Protein AF-A0A0W0VQN8-F1 (afdb_monomer_lite)

Secondary structure (DSSP, 8-state):
--HHHHHHHHHHHHHHHHS--SS---SSPPTTTTSPPP---HHHHHHHHHHHHHHHHHHHHHHHHHH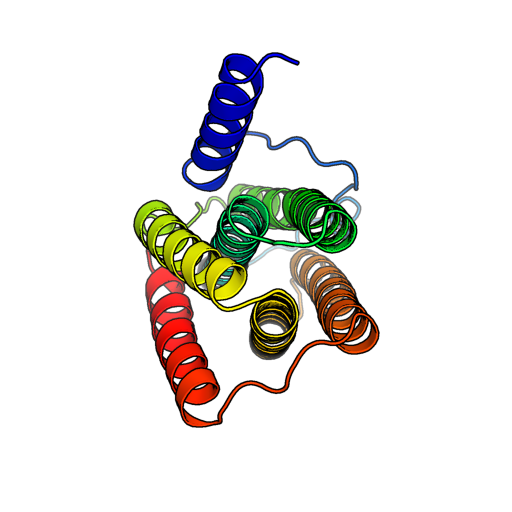HHHHH-SSHHHHHHHHHHHHHHHHHHHHHHHHHHHTT----TTHHHHHHHHHHHHHHHHHH-HHHHHHHHHHHHHHHHHHHHHHHTTS-TT-HHHHHHHHHHHHHHHHHHHHHHHTTPPPPPHHHHHHHHHHHHHHHHHHTT-

InterPro domains:
  IPR009078 Ferritin-like superfamily [SSF47240] (45-180)
  IPR011566 Ubiquinone biosynthesis protein Coq7 [MF_01658] (8-210)
  IPR011566 Ubiquinone biosynthesis protein Coq7 [PF03232] (47-206)
  IPR011566 Ubiquinone biosynthesis protein Coq7 [PTHR11237] (29-206)
  IPR011566 Ubiquinone biosynthesis protein Coq7 [cd01042] (48-209)
  IPR012347 Ferritin-like [G3DSA:1.20.1260.10] (40-189)
  IPR047809 Ubiquinone biosynthesis protein Coq7, proteobacteria [NF033656] (5-209)

Organism: NCBI:txid454

pLDDT: mean 93.43, std 4.13, range [65.81, 98.12]

Sequence (210 aa):
MTFVDHIISEVDTALRTIFPPKHRLCKRNSPGNHIEDTPLSDKQKKQIAGLMRVNHAGEVCAQALYQGQALTAKKQEIKIKMAQAAAEEVDHLAWCEKRLYELNARPSLLNFLWYTGSFMIGAAAGWAGDKYSLGFVAETERQVSAHIEGHLQKLPEEDIKTRVILNQMQEDESQHAEMAIQAGAAELPAPIKELMRITSKLMTQSSYYF

Radius of gyration: 16.64 Å; chains: 1; bounding box: 47×34×44 Å

Foldseek 3Di:
DDPVVVVVVLVVLLCCLLPPDLAQDAPDDFLLPPPDFDDDDLVLLLLLLLLLLLLSLLLLLLLLLLSLLLVQADDPVLVVLSVVLSNNSSNLNRNSQVSCVVSVHHHFPCSVVSSVVSNPVSNVQNNVYSQSNLLVLLLSLVVSLVSLVVSLVVHDPSRVSSNSNSVVSSVSSNVRNVVSVVVNHDNDPPVVSVVVVVVSVVSSVRSSPD

Structure (mmCIF, N/CA/C/O backbone):
data_AF-A0A0W0VQN8-F1
#
_entry.id   AF-A0A0W0VQN8-F1
#
loop_
_atom_site.group_PDB
_atom_site.id
_atom_site.type_symbol
_atom_site.label_atom_id
_atom_site.label_alt_id
_atom_site.label_comp_id
_atom_site.label_asym_id
_atom_site.label_entity_id
_atom_site.label_seq_id
_atom_site.pdbx_PDB_ins_code
_atom_site.Cartn_x
_atom_site.Cartn_y
_atom_site.Cartn_z
_atom_site.occupancy
_atom_site.B_iso_or_equiv
_atom_site.auth_seq_id
_atom_site.auth_comp_id
_atom_site.auth_asym_id
_atom_site.auth_atom_id
_atom_site.pdbx_PDB_model_num
ATOM 1 N N . MET A 1 1 ? -22.783 17.777 7.090 1.00 65.81 1 MET A N 1
ATOM 2 C CA . MET A 1 1 ? -22.974 16.633 6.177 1.00 65.81 1 MET A CA 1
ATOM 3 C C . MET A 1 1 ? -24.091 15.770 6.718 1.00 65.81 1 MET A C 1
ATOM 5 O O . MET A 1 1 ? -24.156 15.571 7.927 1.00 65.81 1 MET A O 1
ATOM 9 N N . THR A 1 2 ? -24.988 15.324 5.851 1.00 89.50 2 THR A N 1
ATOM 10 C CA . THR A 1 2 ? -26.033 14.352 6.182 1.00 89.50 2 THR A CA 1
ATOM 11 C C . THR A 1 2 ? -25.452 12.932 6.223 1.00 89.50 2 THR A C 1
ATOM 13 O O . THR A 1 2 ? -24.345 12.689 5.744 1.00 89.50 2 THR A O 1
ATOM 16 N N . PHE A 1 3 ? -26.191 11.973 6.788 1.00 84.62 3 PHE A N 1
ATOM 17 C CA . PHE A 1 3 ? -25.805 10.553 6.770 1.00 84.62 3 PHE A CA 1
ATOM 18 C C . PHE A 1 3 ? -25.629 10.013 5.340 1.00 84.62 3 PHE A C 1
ATOM 20 O O . PHE A 1 3 ? -24.711 9.244 5.069 1.00 84.62 3 PHE A O 1
ATOM 27 N N . VAL A 1 4 ? -26.482 10.467 4.418 1.00 89.56 4 VAL A N 1
ATOM 28 C CA . VAL A 1 4 ? -26.414 10.102 3.000 1.00 89.56 4 VAL A CA 1
ATOM 29 C C . VAL A 1 4 ? -25.137 10.648 2.360 1.00 89.56 4 VAL A C 1
ATOM 31 O O . VAL A 1 4 ? -24.457 9.899 1.663 1.00 89.56 4 VAL A O 1
ATOM 34 N N . ASP A 1 5 ? -24.757 11.897 2.658 1.00 85.06 5 ASP A N 1
ATOM 35 C CA . ASP A 1 5 ? -23.504 12.483 2.153 1.00 85.06 5 ASP A CA 1
ATOM 36 C C . ASP A 1 5 ? -22.284 11.667 2.594 1.00 85.06 5 ASP A C 1
ATOM 38 O O . ASP A 1 5 ? -21.351 11.470 1.818 1.00 85.06 5 ASP A O 1
ATOM 42 N N . HIS A 1 6 ? -22.298 11.158 3.830 1.00 83.44 6 HIS A N 1
ATOM 43 C CA . HIS A 1 6 ? -21.206 10.337 4.343 1.00 83.44 6 HIS A CA 1
ATOM 44 C C . HIS A 1 6 ? -21.102 8.995 3.608 1.00 83.44 6 HIS A C 1
ATOM 46 O O . HIS A 1 6 ? -20.013 8.634 3.173 1.00 83.44 6 HIS A O 1
ATOM 52 N N . ILE A 1 7 ? -22.223 8.296 3.387 1.00 86.44 7 ILE A N 1
ATOM 53 C CA . ILE A 1 7 ? -22.228 7.044 2.609 1.00 86.44 7 ILE A CA 1
ATOM 54 C C . ILE A 1 7 ? -21.710 7.284 1.192 1.00 86.44 7 ILE A C 1
ATOM 56 O O . ILE A 1 7 ? -20.879 6.521 0.705 1.00 86.44 7 ILE A O 1
ATOM 60 N N . ILE A 1 8 ? -22.186 8.341 0.530 1.00 91.56 8 ILE A N 1
ATOM 61 C CA . ILE A 1 8 ? -21.748 8.677 -0.829 1.00 91.56 8 ILE A CA 1
ATOM 62 C C . ILE A 1 8 ? -20.239 8.933 -0.849 1.00 91.56 8 ILE A C 1
ATOM 64 O O . ILE A 1 8 ? -19.557 8.439 -1.743 1.00 91.56 8 ILE A O 1
ATOM 68 N N . SER A 1 9 ? -19.712 9.648 0.148 1.00 87.62 9 SER A N 1
ATOM 69 C CA . SER A 1 9 ? -18.276 9.909 0.269 1.00 87.62 9 SER A CA 1
ATOM 70 C C . SER A 1 9 ? -17.460 8.629 0.466 1.00 87.62 9 SER A C 1
ATOM 72 O O . SER A 1 9 ? -16.411 8.482 -0.155 1.00 87.62 9 SER A O 1
ATOM 74 N N . GLU A 1 10 ? -17.915 7.691 1.301 1.00 87.69 10 GLU A N 1
ATOM 75 C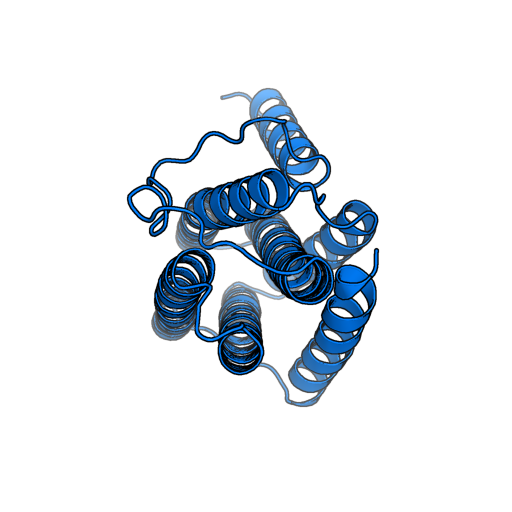 CA . GLU A 1 10 ? -17.198 6.425 1.510 1.00 87.69 10 GLU A CA 1
ATOM 76 C C . GLU A 1 10 ? -17.221 5.542 0.259 1.00 87.69 10 GLU A C 1
ATOM 78 O O . GLU A 1 10 ? -16.201 4.954 -0.104 1.00 87.69 10 GLU A O 1
ATOM 83 N N . VAL A 1 11 ? -18.355 5.496 -0.446 1.00 90.31 11 VAL A N 1
ATOM 84 C CA . VAL A 1 11 ? -18.477 4.767 -1.716 1.00 90.31 11 VAL A CA 1
ATOM 85 C C . VAL A 1 11 ? -17.607 5.399 -2.805 1.00 90.31 11 VAL A C 1
ATOM 87 O O . VAL A 1 11 ? -16.939 4.667 -3.532 1.00 90.31 11 VAL A O 1
ATOM 90 N N . ASP A 1 12 ? -17.566 6.730 -2.918 1.00 91.44 12 ASP A N 1
ATOM 91 C CA . ASP A 1 12 ? -16.679 7.424 -3.865 1.00 91.44 12 ASP A CA 1
ATOM 92 C C . ASP A 1 12 ? -15.205 7.114 -3.568 1.00 91.44 12 ASP A C 1
ATOM 94 O O . ASP A 1 12 ? -14.469 6.732 -4.481 1.00 91.44 12 ASP A O 1
ATOM 98 N N . THR A 1 13 ? -14.788 7.166 -2.298 1.00 89.31 13 THR A N 1
ATOM 99 C CA . THR A 1 13 ? -13.426 6.780 -1.897 1.00 89.31 13 THR A CA 1
ATOM 100 C C . THR A 1 13 ? -13.133 5.326 -2.263 1.00 89.31 13 THR A C 1
ATOM 102 O O . THR A 1 13 ? -12.114 5.053 -2.897 1.00 89.31 13 THR A O 1
ATOM 105 N N . ALA A 1 14 ? -14.035 4.394 -1.940 1.00 92.06 14 ALA A N 1
ATOM 106 C CA . ALA A 1 14 ? -13.880 2.978 -2.271 1.00 92.06 14 ALA A CA 1
ATOM 107 C C . ALA A 1 14 ? -13.712 2.762 -3.783 1.00 92.06 14 ALA A C 1
ATOM 109 O O . ALA A 1 14 ? -12.779 2.091 -4.224 1.00 92.06 14 ALA A O 1
ATOM 110 N N . LEU A 1 15 ? -14.573 3.383 -4.594 1.00 94.06 15 LEU A N 1
ATOM 111 C CA . LEU A 1 15 ? -14.512 3.285 -6.051 1.00 94.06 15 LEU A CA 1
ATOM 112 C C . LEU A 1 15 ? -13.212 3.860 -6.606 1.00 94.06 15 LEU A C 1
ATOM 114 O O . LEU A 1 15 ? -12.605 3.228 -7.466 1.00 94.06 15 LEU A O 1
ATOM 118 N N . ARG A 1 16 ? -12.750 5.010 -6.106 1.00 93.19 16 ARG A N 1
ATOM 119 C CA . ARG A 1 16 ? -11.474 5.602 -6.535 1.00 93.19 16 ARG A CA 1
ATOM 120 C C . ARG A 1 16 ? -10.285 4.743 -6.143 1.00 93.19 16 ARG A C 1
ATOM 122 O O . ARG A 1 16 ? -9.303 4.726 -6.876 1.00 93.19 16 ARG A O 1
ATOM 129 N N . THR A 1 17 ? -10.330 4.055 -5.010 1.00 92.69 17 THR A N 1
ATOM 130 C CA . THR A 1 17 ? -9.256 3.151 -4.570 1.00 92.69 17 THR A CA 1
ATOM 131 C C . THR A 1 17 ? -9.230 1.870 -5.405 1.00 92.69 17 THR A C 1
ATOM 133 O O . THR A 1 17 ? -8.170 1.468 -5.882 1.00 92.69 17 THR A O 1
ATOM 136 N N . ILE A 1 18 ? -10.393 1.261 -5.656 1.00 93.56 18 ILE A N 1
ATOM 137 C CA . ILE A 1 18 ? -10.516 0.026 -6.448 1.00 93.56 18 ILE A CA 1
ATOM 138 C C . ILE A 1 18 ? -10.226 0.272 -7.931 1.00 93.56 18 ILE A C 1
ATOM 140 O O . ILE A 1 18 ? -9.534 -0.526 -8.567 1.00 93.56 18 ILE A O 1
ATOM 144 N N . PHE A 1 19 ? -10.766 1.363 -8.478 1.00 93.50 19 PHE A N 1
ATOM 145 C CA . PHE A 1 19 ? -10.656 1.762 -9.878 1.00 93.50 19 PHE A CA 1
ATOM 146 C C . PHE A 1 19 ? -9.884 3.083 -9.971 1.00 93.50 19 PHE A C 1
ATOM 148 O O . PHE A 1 19 ? -10.495 4.157 -10.008 1.00 93.50 19 PHE A O 1
ATOM 155 N N . PRO A 1 20 ? -8.539 3.017 -10.011 1.00 90.12 20 PRO A N 1
ATOM 156 C CA . PRO A 1 20 ? -7.688 4.191 -10.073 1.00 90.12 20 PRO A CA 1
ATOM 157 C C . PRO A 1 20 ? -8.108 5.161 -11.183 1.00 90.12 20 PRO A C 1
ATOM 159 O O . PRO A 1 20 ? -8.199 4.757 -12.349 1.00 90.12 20 PRO A O 1
ATOM 162 N N . PRO A 1 21 ? -8.360 6.443 -10.861 1.00 89.62 21 PRO A N 1
ATOM 163 C CA . PRO A 1 21 ? -8.573 7.449 -11.886 1.00 89.62 21 PRO A CA 1
ATOM 164 C C . PRO A 1 21 ? -7.281 7.649 -12.685 1.00 89.62 21 PRO A C 1
ATOM 166 O O . PRO A 1 21 ? -6.183 7.383 -12.204 1.00 89.62 21 PRO A O 1
ATOM 169 N N . LYS A 1 22 ? -7.388 8.207 -13.896 1.00 84.75 22 LYS A N 1
ATOM 170 C CA . LYS A 1 22 ? -6.204 8.520 -14.717 1.00 84.75 22 LYS A CA 1
ATOM 171 C C .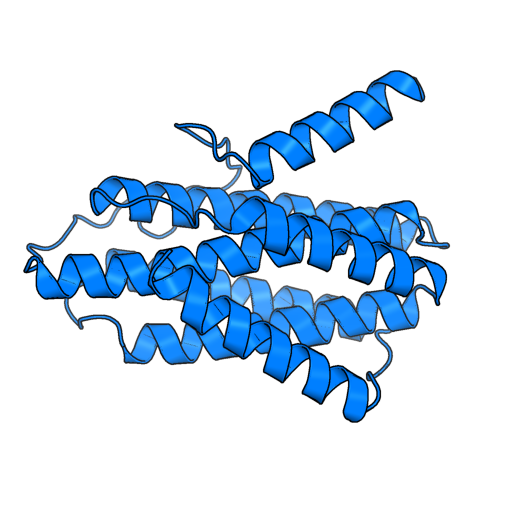 LYS A 1 22 ? -5.207 9.432 -13.984 1.00 84.75 22 LYS A C 1
ATOM 173 O O . LYS A 1 22 ? -4.001 9.295 -14.158 1.00 84.75 22 LYS A O 1
ATOM 178 N N . HIS A 1 23 ? -5.729 10.358 -13.180 1.00 84.06 23 HIS A N 1
ATOM 179 C CA . HIS A 1 23 ? -4.948 11.246 -12.329 1.00 84.06 23 HIS A CA 1
ATOM 180 C C . HIS A 1 23 ? -5.608 11.319 -10.953 1.00 84.06 23 HIS A C 1
ATOM 182 O O . HIS A 1 23 ? -6.665 11.936 -10.798 1.00 84.06 23 HIS A O 1
ATOM 188 N N . ARG A 1 24 ? -4.999 10.668 -9.961 1.00 92.50 24 ARG A N 1
ATOM 189 C CA . ARG A 1 24 ? -5.391 10.809 -8.560 1.00 92.50 24 ARG A CA 1
ATOM 190 C C . ARG A 1 24 ? -4.888 12.143 -8.022 1.00 92.50 24 ARG A C 1
ATOM 192 O O . ARG A 1 24 ? -3.749 12.535 -8.271 1.00 92.50 24 ARG A O 1
ATOM 199 N N . LEU A 1 25 ? -5.754 12.839 -7.294 1.00 89.31 25 LEU A N 1
ATOM 200 C CA . LEU A 1 25 ? -5.363 14.032 -6.557 1.00 89.31 25 LEU A CA 1
ATOM 201 C C . LEU A 1 25 ? -4.553 13.601 -5.333 1.00 89.31 25 LEU A C 1
ATOM 203 O O . LEU A 1 25 ? -5.020 12.776 -4.554 1.00 89.31 25 LEU A O 1
ATOM 207 N N . CYS A 1 26 ? -3.365 14.172 -5.183 1.00 90.50 26 CYS A N 1
ATOM 208 C CA . CYS A 1 26 ? -2.495 14.011 -4.023 1.00 90.50 26 CYS A CA 1
ATOM 209 C C . CYS A 1 26 ? -2.224 15.386 -3.410 1.00 90.50 26 CYS A C 1
ATOM 211 O O . CYS A 1 26 ? -2.278 16.410 -4.100 1.00 90.50 26 CYS A O 1
ATOM 213 N N . LYS A 1 27 ? -1.965 15.416 -2.106 1.00 92.12 27 LYS A N 1
ATOM 214 C CA . LYS A 1 27 ? -1.542 16.626 -1.392 1.00 92.12 27 LYS A CA 1
ATOM 215 C C . LYS A 1 27 ? -0.048 16.852 -1.567 1.00 92.12 27 LYS A C 1
ATOM 217 O O . LYS A 1 27 ? 0.384 17.995 -1.715 1.00 92.12 27 LYS A O 1
ATOM 222 N N . ARG A 1 28 ? 0.732 15.769 -1.552 1.00 93.25 28 ARG A N 1
ATOM 223 C CA . ARG A 1 28 ? 2.187 15.799 -1.704 1.00 93.25 28 ARG A CA 1
ATOM 224 C C . ARG A 1 28 ? 2.593 15.408 -3.121 1.00 93.25 28 ARG A C 1
ATOM 226 O O . ARG A 1 28 ? 2.127 14.414 -3.680 1.00 93.25 28 ARG A O 1
ATOM 233 N N . ASN A 1 29 ? 3.518 16.177 -3.691 1.00 93.50 29 ASN A N 1
ATOM 234 C CA . ASN A 1 29 ? 4.165 15.801 -4.944 1.00 93.50 29 ASN A CA 1
ATOM 235 C C . ASN A 1 29 ? 4.933 14.486 -4.766 1.00 93.50 29 ASN A C 1
ATOM 237 O O . ASN A 1 29 ? 5.506 14.242 -3.709 1.00 93.50 29 ASN A O 1
ATOM 241 N N . SER A 1 30 ? 4.993 13.675 -5.825 1.00 94.81 30 SER A N 1
ATOM 242 C CA . SER A 1 30 ? 5.808 12.457 -5.812 1.00 94.81 30 SER A CA 1
ATOM 243 C C . SER A 1 30 ? 7.280 12.786 -5.521 1.00 94.81 30 SER A C 1
ATOM 245 O O . SER A 1 30 ? 7.824 13.680 -6.177 1.00 94.81 30 SER A O 1
ATOM 247 N N . PRO A 1 31 ? 7.960 12.041 -4.629 1.00 96.25 31 PRO A N 1
ATOM 248 C CA . PRO A 1 31 ? 9.391 12.221 -4.363 1.00 96.25 31 PRO A CA 1
ATOM 249 C C . PRO A 1 31 ? 10.258 12.132 -5.628 1.00 96.25 31 PRO A C 1
ATOM 251 O O . PRO A 1 31 ? 11.275 12.809 -5.754 1.00 96.25 31 PRO A O 1
ATOM 254 N N . GLY A 1 32 ? 9.822 11.344 -6.616 1.00 94.25 32 GLY A N 1
ATOM 255 C CA . GLY A 1 32 ? 10.500 11.182 -7.903 1.00 94.25 32 GLY A CA 1
ATOM 256 C C . GLY A 1 32 ? 10.166 12.245 -8.957 1.00 94.25 32 GLY A C 1
ATOM 257 O O . GLY A 1 32 ? 10.609 12.117 -10.096 1.00 94.25 32 GLY A O 1
ATOM 258 N N . ASN A 1 33 ? 9.374 13.278 -8.639 1.00 93.06 33 ASN A N 1
ATOM 259 C CA . ASN A 1 33 ? 8.834 14.213 -9.638 1.00 93.06 33 ASN A CA 1
ATOM 260 C C . ASN A 1 33 ? 9.908 15.040 -10.369 1.00 93.06 33 ASN A C 1
ATOM 262 O O . ASN A 1 33 ? 9.689 15.444 -11.506 1.00 93.06 33 ASN A O 1
ATOM 266 N N . HIS A 1 34 ? 11.053 15.284 -9.726 1.00 92.12 34 HIS A N 1
ATOM 267 C CA . HIS A 1 34 ? 12.171 16.056 -10.285 1.00 92.12 34 HIS A CA 1
ATOM 268 C C . HIS A 1 34 ? 13.282 15.185 -10.881 1.00 92.12 34 HIS A C 1
ATOM 270 O O . HIS A 1 34 ? 14.304 15.709 -11.315 1.00 92.12 34 HIS A O 1
ATOM 276 N N . ILE A 1 35 ? 13.103 13.864 -10.882 1.00 94.31 35 ILE A N 1
ATOM 277 C CA . ILE A 1 35 ? 14.090 12.917 -11.394 1.00 94.31 35 ILE A CA 1
ATOM 278 C C . ILE A 1 35 ? 13.691 12.544 -12.817 1.00 94.31 35 ILE A C 1
ATOM 280 O O . ILE A 1 35 ? 12.546 12.167 -13.073 1.00 94.31 35 ILE A O 1
ATOM 284 N N . GLU A 1 36 ? 14.621 12.658 -13.760 1.00 90.62 36 GLU A N 1
ATOM 285 C CA . GLU A 1 36 ? 14.385 12.204 -15.128 1.00 90.62 36 GLU A CA 1
ATOM 286 C C . GLU A 1 36 ? 14.324 10.676 -15.187 1.00 90.62 36 GLU A C 1
ATOM 288 O O . GLU A 1 36 ? 14.962 9.972 -14.402 1.00 90.62 36 GLU A O 1
ATOM 293 N N . ASP A 1 37 ? 13.509 10.143 -16.098 1.00 85.81 37 ASP A N 1
ATOM 294 C CA . ASP A 1 37 ? 13.449 8.694 -16.267 1.00 85.81 37 ASP A CA 1
ATOM 295 C C . ASP A 1 37 ? 14.707 8.210 -16.984 1.00 85.81 37 ASP A C 1
ATOM 297 O O . ASP A 1 37 ? 15.139 8.791 -17.982 1.00 85.81 37 ASP A O 1
ATOM 301 N N . THR A 1 38 ? 15.299 7.138 -16.475 1.00 87.56 38 THR A N 1
ATOM 302 C CA . THR A 1 38 ? 16.515 6.580 -17.069 1.00 87.56 38 THR A CA 1
ATOM 303 C C . THR A 1 38 ? 16.132 5.600 -18.182 1.00 87.56 38 THR A C 1
ATOM 305 O O . THR A 1 38 ? 15.085 4.951 -18.096 1.00 87.56 38 THR A O 1
ATOM 308 N N . PRO A 1 39 ? 16.928 5.457 -19.258 1.00 90.44 39 PRO A N 1
ATOM 309 C CA . PRO A 1 39 ? 16.669 4.440 -20.269 1.00 90.44 39 PRO A CA 1
ATOM 310 C C . PRO A 1 39 ? 16.699 3.028 -19.663 1.00 90.44 39 PRO A C 1
ATOM 312 O O . PRO A 1 39 ? 17.752 2.504 -19.318 1.00 90.44 39 PRO A O 1
ATOM 315 N N . LEU A 1 40 ? 15.525 2.405 -19.548 1.00 93.25 40 LEU A N 1
ATOM 316 C CA . LEU A 1 40 ? 15.352 1.052 -19.018 1.00 93.25 40 LEU A CA 1
ATOM 317 C C . LEU A 1 40 ? 15.058 0.061 -20.147 1.00 93.25 40 LEU A C 1
ATOM 319 O O . LEU A 1 40 ? 14.243 0.340 -21.034 1.00 93.25 40 LEU A O 1
ATOM 323 N N . SER A 1 41 ? 15.651 -1.131 -20.073 1.00 95.69 41 SER A N 1
ATOM 324 C CA . SER A 1 41 ? 15.262 -2.258 -20.929 1.00 95.69 41 SER A CA 1
ATOM 325 C C . SER A 1 41 ? 13.825 -2.707 -20.642 1.00 95.69 41 SER A C 1
ATOM 327 O O . SER A 1 41 ? 13.312 -2.542 -19.533 1.00 95.69 41 SER A O 1
ATOM 329 N N . ASP A 1 42 ? 13.178 -3.366 -21.605 1.00 95.88 42 ASP A N 1
ATOM 330 C CA . ASP A 1 42 ? 11.814 -3.884 -21.416 1.00 95.88 42 ASP A CA 1
ATOM 331 C C . ASP A 1 42 ? 11.711 -4.875 -20.250 1.00 95.88 42 ASP A C 1
ATOM 333 O O . ASP A 1 42 ? 10.690 -4.935 -19.561 1.00 95.88 42 ASP A O 1
ATOM 337 N N . LYS A 1 43 ? 12.778 -5.643 -19.996 1.00 96.38 43 LYS A N 1
ATOM 338 C CA . LYS A 1 43 ? 12.852 -6.559 -18.853 1.00 96.38 43 LYS A CA 1
ATOM 339 C C . LYS A 1 43 ? 12.855 -5.787 -17.532 1.00 96.38 43 LYS A C 1
ATOM 341 O O . LYS A 1 43 ? 12.085 -6.134 -16.640 1.00 96.38 43 LYS A O 1
ATOM 346 N N . GLN A 1 44 ? 13.671 -4.736 -17.427 1.00 96.75 44 GLN A N 1
ATOM 347 C CA . GLN A 1 44 ? 13.709 -3.873 -16.244 1.00 96.75 44 GLN A CA 1
ATOM 348 C C . GLN A 1 44 ? 12.361 -3.178 -16.033 1.00 96.75 44 GLN A C 1
ATOM 350 O O . GLN A 1 44 ? 11.818 -3.252 -14.935 1.00 96.75 44 GLN A O 1
ATOM 355 N N . LYS A 1 45 ? 11.757 -2.605 -17.085 1.00 96.56 45 LYS A N 1
ATOM 356 C CA . LYS A 1 45 ? 10.430 -1.967 -16.999 1.00 96.56 45 LYS A CA 1
ATOM 357 C C . LYS A 1 45 ? 9.362 -2.923 -16.478 1.00 96.56 45 LYS A C 1
ATOM 359 O O . LYS A 1 45 ? 8.627 -2.568 -15.563 1.00 96.56 45 LYS A O 1
ATOM 364 N N . LYS A 1 46 ? 9.297 -4.151 -17.008 1.00 96.88 46 LYS A N 1
ATOM 365 C CA . LYS A 1 46 ? 8.358 -5.183 -16.530 1.00 96.88 46 LYS A CA 1
ATOM 366 C C . LYS A 1 46 ? 8.594 -5.541 -15.066 1.00 96.88 46 LYS A C 1
ATOM 368 O O . LYS A 1 46 ? 7.632 -5.693 -14.318 1.00 96.88 46 LYS A O 1
ATOM 373 N N . GLN A 1 47 ? 9.857 -5.653 -14.661 1.00 97.44 47 GLN A N 1
ATOM 374 C CA . GLN A 1 47 ? 10.227 -5.954 -13.283 1.00 97.44 47 GLN A CA 1
ATOM 375 C C . GLN A 1 47 ? 9.801 -4.837 -12.328 1.00 97.44 47 GLN A C 1
ATOM 377 O O . GLN A 1 47 ? 9.103 -5.119 -11.358 1.00 97.44 47 GLN A O 1
ATOM 382 N N . ILE A 1 48 ? 10.151 -3.586 -12.631 1.00 97.81 48 ILE A N 1
ATOM 383 C CA . ILE A 1 48 ? 9.774 -2.411 -11.834 1.00 97.81 48 ILE A CA 1
ATOM 384 C C . ILE A 1 48 ? 8.249 -2.283 -11.775 1.00 97.81 48 ILE A C 1
ATOM 386 O O . ILE A 1 48 ? 7.690 -2.110 -10.698 1.00 97.81 48 ILE A O 1
ATOM 390 N N . ALA A 1 49 ? 7.560 -2.445 -12.907 1.00 98.12 49 ALA A N 1
ATOM 391 C CA . ALA A 1 49 ? 6.104 -2.392 -12.964 1.00 98.12 49 ALA A CA 1
ATOM 392 C C . ALA A 1 49 ? 5.444 -3.464 -12.086 1.00 98.12 49 ALA A C 1
ATOM 394 O O . ALA A 1 49 ? 4.445 -3.182 -11.433 1.00 98.12 49 ALA A O 1
ATOM 395 N N . GLY A 1 50 ? 5.995 -4.681 -12.050 1.00 98.12 50 GLY A N 1
ATOM 396 C CA . GLY A 1 50 ? 5.530 -5.731 -11.146 1.00 98.12 50 GLY A CA 1
ATOM 397 C C . GLY A 1 50 ? 5.675 -5.332 -9.677 1.00 98.12 50 GLY A C 1
ATOM 398 O O . GLY A 1 50 ? 4.714 -5.444 -8.925 1.00 98.12 50 GLY A O 1
ATOM 399 N N . LEU A 1 51 ? 6.835 -4.798 -9.280 1.00 98.12 51 LEU A N 1
ATOM 400 C CA . LEU A 1 51 ? 7.075 -4.337 -7.903 1.00 98.12 51 LEU A CA 1
ATOM 401 C C . LEU A 1 51 ? 6.152 -3.167 -7.526 1.00 98.12 51 LEU A C 1
ATOM 403 O O . LEU A 1 51 ? 5.506 -3.204 -6.484 1.00 98.12 51 LEU A O 1
ATOM 407 N N . MET A 1 52 ? 6.009 -2.171 -8.404 1.00 98.12 52 MET A N 1
ATOM 408 C CA . MET A 1 52 ? 5.120 -1.028 -8.172 1.00 98.12 52 MET A CA 1
ATOM 409 C C . MET A 1 52 ? 3.647 -1.421 -8.105 1.00 98.12 52 MET A C 1
ATOM 411 O O . MET A 1 52 ? 2.891 -0.815 -7.352 1.00 98.12 52 MET A O 1
ATOM 415 N N . ARG A 1 53 ? 3.229 -2.453 -8.845 1.00 98.12 53 ARG A N 1
ATOM 416 C CA . ARG A 1 53 ? 1.868 -2.989 -8.749 1.00 98.12 53 ARG A CA 1
ATOM 417 C C . ARG A 1 53 ? 1.616 -3.667 -7.408 1.00 98.12 53 ARG A C 1
ATOM 419 O O . ARG A 1 53 ? 0.513 -3.566 -6.883 1.00 98.12 53 ARG A O 1
ATOM 426 N N . VAL A 1 54 ? 2.632 -4.325 -6.852 1.00 97.88 54 VAL A N 1
ATOM 427 C CA . VAL A 1 54 ? 2.554 -4.894 -5.504 1.00 97.88 54 VAL A CA 1
ATOM 428 C C . VAL A 1 54 ? 2.433 -3.800 -4.451 1.00 97.88 54 VAL A C 1
ATOM 430 O O . VAL A 1 54 ? 1.547 -3.911 -3.612 1.00 97.88 54 VAL A O 1
ATOM 433 N N . ASN A 1 55 ? 3.263 -2.754 -4.517 1.00 97.50 55 ASN A N 1
ATOM 434 C CA . ASN A 1 55 ? 3.166 -1.626 -3.583 1.00 97.50 55 ASN A CA 1
ATOM 435 C C . ASN A 1 55 ? 1.780 -0.972 -3.675 1.00 97.50 55 ASN A C 1
ATOM 437 O O . ASN A 1 55 ? 1.083 -0.885 -2.677 1.00 97.50 55 ASN A O 1
ATOM 441 N N . HIS A 1 56 ? 1.303 -0.675 -4.894 1.00 97.56 56 HIS A N 1
ATOM 442 C CA . HIS A 1 56 ? -0.053 -0.150 -5.111 1.00 97.56 56 HIS A CA 1
ATOM 443 C C . HIS A 1 56 ? -1.148 -1.023 -4.482 1.00 97.56 56 HIS A C 1
ATOM 445 O O . HIS A 1 56 ? -2.046 -0.505 -3.827 1.00 97.56 56 HIS A O 1
ATOM 451 N N . ALA A 1 57 ? -1.079 -2.347 -4.661 1.00 96.94 57 ALA A N 1
ATOM 452 C CA . ALA A 1 57 ? -2.045 -3.267 -4.063 1.00 96.94 57 ALA A CA 1
ATOM 453 C C . ALA A 1 57 ? -1.964 -3.291 -2.524 1.00 96.94 57 ALA A C 1
ATOM 455 O O . ALA A 1 57 ? -2.994 -3.470 -1.872 1.00 96.94 57 ALA A O 1
ATOM 456 N N . GLY A 1 58 ? -0.766 -3.098 -1.962 1.00 95.25 58 GLY A N 1
ATOM 457 C CA . GLY A 1 58 ? -0.550 -2.865 -0.534 1.00 95.25 58 GLY A CA 1
ATOM 458 C C . GLY A 1 58 ? -1.313 -1.636 -0.046 1.00 95.25 58 GLY A C 1
ATOM 459 O O . GLY A 1 58 ? -2.146 -1.772 0.848 1.00 95.25 58 GLY A O 1
ATOM 460 N N . GLU A 1 59 ? -1.162 -0.499 -0.727 1.00 95.25 59 GLU A N 1
ATOM 461 C CA . GLU A 1 59 ? -1.867 0.742 -0.360 1.00 95.25 59 GLU A CA 1
ATOM 462 C C . GLU A 1 59 ? -3.388 0.618 -0.495 1.00 95.25 59 GLU A C 1
ATOM 464 O O . GLU A 1 59 ? -4.156 1.118 0.326 1.00 95.25 59 GLU A O 1
ATOM 469 N N . VAL A 1 60 ? -3.864 -0.123 -1.503 1.00 95.88 60 VAL A N 1
ATOM 470 C CA . VAL A 1 60 ? -5.291 -0.463 -1.631 1.00 95.88 60 VAL A CA 1
ATOM 471 C C . VAL A 1 60 ? -5.781 -1.251 -0.411 1.00 95.88 60 VAL A C 1
ATOM 473 O O . VAL A 1 60 ? -6.901 -1.022 0.055 1.00 95.88 60 VAL A O 1
ATOM 476 N N . CYS A 1 61 ? -4.968 -2.174 0.112 1.00 95.25 61 CYS A N 1
ATOM 477 C CA . CYS A 1 61 ? -5.300 -2.933 1.314 1.00 95.25 61 CYS A CA 1
ATOM 478 C C . CYS A 1 61 ? -5.291 -2.054 2.565 1.00 95.25 61 CYS A C 1
ATOM 480 O O . CYS A 1 61 ? -6.240 -2.149 3.341 1.00 95.25 61 CYS A O 1
ATOM 482 N N . ALA A 1 62 ? -4.270 -1.214 2.745 1.00 93.69 62 ALA A N 1
ATOM 483 C CA . ALA A 1 62 ? -4.154 -0.297 3.878 1.00 93.69 62 ALA A CA 1
ATOM 484 C C . ALA A 1 62 ? -5.351 0.665 3.926 1.00 93.69 62 ALA A C 1
ATOM 486 O O . ALA A 1 62 ? -6.088 0.697 4.914 1.00 93.69 62 ALA A O 1
ATOM 487 N N . GLN A 1 63 ? -5.665 1.318 2.800 1.00 93.62 63 GLN A N 1
ATOM 488 C CA . GLN A 1 63 ? -6.831 2.196 2.673 1.00 93.62 63 GLN A CA 1
ATOM 489 C C . GLN A 1 63 ? -8.131 1.488 3.077 1.00 93.62 63 GLN A C 1
ATOM 491 O O . GLN A 1 63 ? -8.929 2.011 3.857 1.00 93.62 63 GLN A O 1
ATOM 496 N N . ALA A 1 64 ? -8.350 0.280 2.554 1.00 94.62 64 ALA A N 1
ATOM 497 C CA . ALA A 1 64 ? -9.544 -0.502 2.844 1.00 94.62 64 ALA A CA 1
ATOM 498 C C . ALA A 1 64 ? -9.620 -0.915 4.321 1.00 94.62 64 ALA A C 1
ATOM 500 O O . ALA A 1 64 ? -10.686 -0.818 4.936 1.00 94.62 64 ALA A O 1
ATOM 501 N N . LEU A 1 65 ? -8.493 -1.347 4.895 1.00 94.38 65 LEU A N 1
ATOM 502 C CA . LEU A 1 65 ? -8.371 -1.712 6.303 1.00 94.38 65 LEU A CA 1
ATOM 503 C C . LEU A 1 65 ? -8.763 -0.527 7.194 1.00 94.38 65 LEU A C 1
ATOM 505 O O . LEU A 1 65 ? -9.622 -0.687 8.063 1.00 94.38 65 LEU A O 1
ATOM 509 N N . TYR A 1 66 ? -8.217 0.663 6.934 1.00 92.69 66 TYR A N 1
ATOM 510 C CA . TYR A 1 66 ? -8.490 1.873 7.720 1.00 92.69 66 TYR A CA 1
ATOM 511 C C . TYR A 1 66 ? -9.940 2.319 7.611 1.00 92.69 66 TYR A C 1
ATOM 513 O O . TYR A 1 66 ? -10.555 2.656 8.626 1.00 92.69 66 TYR A O 1
ATOM 521 N N . GLN A 1 67 ? -10.533 2.239 6.420 1.00 91.56 67 GLN A N 1
ATOM 522 C CA . GLN A 1 67 ? -11.957 2.522 6.235 1.00 91.56 67 GLN A CA 1
ATOM 523 C C . GLN A 1 67 ? -12.845 1.545 7.017 1.00 91.56 67 GLN A C 1
ATOM 525 O O . GLN A 1 67 ? -13.758 1.969 7.731 1.00 91.56 67 GLN A O 1
ATOM 530 N N . GLY A 1 68 ? -12.555 0.242 6.950 1.00 93.25 68 GLY A N 1
ATOM 531 C CA . GLY A 1 68 ? -13.288 -0.768 7.716 1.00 93.25 68 GLY A CA 1
ATOM 532 C C . GLY A 1 68 ? -13.167 -0.549 9.228 1.00 93.25 68 GLY A C 1
ATOM 533 O O . GLY A 1 68 ? -14.160 -0.593 9.962 1.00 93.25 68 GLY A O 1
ATOM 534 N N . GLN A 1 69 ? -11.960 -0.252 9.707 1.00 94.19 69 GLN A N 1
ATOM 535 C CA . GLN A 1 69 ? -11.698 0.041 11.116 1.00 94.19 69 GLN A CA 1
ATOM 536 C C . GLN A 1 69 ? -12.438 1.296 11.583 1.00 94.19 69 GLN A C 1
ATOM 538 O O . GLN A 1 69 ? -13.117 1.260 12.610 1.00 94.19 69 GLN A O 1
ATOM 543 N N . ALA A 1 70 ? -12.378 2.388 10.818 1.00 90.44 70 ALA A N 1
ATOM 544 C CA . ALA A 1 70 ? -13.051 3.644 11.147 1.00 90.44 70 ALA A CA 1
ATOM 545 C C . ALA A 1 70 ? -14.578 3.482 11.267 1.00 90.44 70 ALA A C 1
ATOM 547 O O . ALA A 1 70 ? -15.194 4.089 12.151 1.00 90.44 70 ALA A O 1
ATOM 548 N N . LEU A 1 71 ? -15.177 2.616 10.440 1.00 89.62 71 LEU A N 1
ATOM 549 C CA . LEU A 1 71 ? -16.611 2.313 10.472 1.00 89.62 71 LEU A CA 1
ATOM 550 C C . LEU A 1 71 ? -17.062 1.718 11.817 1.00 89.62 71 LEU A C 1
ATOM 552 O O . LEU A 1 71 ? -18.170 1.990 12.278 1.00 89.62 71 LEU A O 1
ATOM 556 N N . THR A 1 72 ? -16.207 0.920 12.459 1.00 91.00 72 THR A N 1
ATOM 557 C CA . THR A 1 72 ? -16.559 0.115 13.644 1.00 91.00 72 THR A CA 1
ATOM 558 C C . THR A 1 72 ? -15.813 0.514 14.920 1.00 91.00 72 THR A C 1
ATOM 560 O O . THR A 1 72 ? -16.135 0.009 15.998 1.00 91.00 72 THR A O 1
ATOM 563 N N . ALA A 1 73 ? -14.862 1.449 14.828 1.00 90.06 73 ALA A N 1
ATOM 564 C CA . ALA A 1 73 ? -14.100 1.967 15.960 1.00 90.06 73 ALA A CA 1
ATOM 565 C C . ALA A 1 73 ? -15.002 2.611 17.025 1.00 90.06 73 ALA A C 1
ATOM 567 O O . ALA A 1 73 ? -16.010 3.264 16.724 1.00 90.06 73 ALA A O 1
ATOM 568 N N . LYS A 1 74 ? -14.613 2.461 18.295 1.00 88.69 74 LYS A N 1
ATOM 569 C CA . LYS A 1 74 ? -15.410 2.912 19.450 1.00 88.69 74 LYS A CA 1
ATOM 570 C C . LYS A 1 74 ? -15.051 4.333 19.866 1.00 88.69 74 LYS A C 1
ATOM 572 O O . LYS A 1 74 ? -15.943 5.129 20.156 1.00 88.69 74 LYS A O 1
ATOM 577 N N . LYS A 1 75 ? -13.760 4.669 19.893 1.00 89.44 75 LYS A N 1
ATOM 578 C CA . LYS A 1 75 ? -13.276 6.008 20.259 1.00 89.44 75 LYS A CA 1
ATOM 579 C C . LYS A 1 75 ? -13.195 6.939 19.054 1.00 89.44 75 LYS A C 1
ATOM 581 O O . LYS A 1 75 ? -12.628 6.595 18.020 1.00 89.44 75 LYS A O 1
ATOM 586 N N . GLN A 1 76 ? -13.668 8.171 19.239 1.00 87.50 76 GLN A N 1
ATOM 587 C CA . GLN A 1 76 ? -13.603 9.213 18.212 1.00 87.50 76 GLN A CA 1
ATOM 588 C C . GLN A 1 76 ? -12.163 9.572 17.820 1.00 87.50 76 GLN A C 1
ATOM 590 O O . GLN A 1 76 ? -11.885 9.780 16.645 1.00 87.50 76 GLN A O 1
ATOM 595 N N . GLU A 1 77 ? -11.238 9.597 18.782 1.00 86.81 77 GLU A N 1
ATOM 596 C CA . GLU A 1 77 ? -9.816 9.865 18.522 1.00 86.81 77 GLU A CA 1
ATOM 597 C C . GLU A 1 77 ? -9.215 8.852 17.538 1.00 86.81 77 GLU A C 1
ATOM 599 O O . GLU A 1 77 ? -8.482 9.225 16.628 1.00 86.81 77 GLU A O 1
ATOM 604 N N . ILE A 1 78 ? -9.574 7.574 17.680 1.00 84.19 78 ILE A N 1
ATOM 605 C CA . ILE A 1 78 ? -9.075 6.509 16.808 1.00 84.19 78 ILE A CA 1
ATOM 606 C C . ILE A 1 78 ? -9.636 6.669 15.402 1.00 84.19 78 ILE A C 1
ATOM 608 O O . ILE A 1 78 ? -8.877 6.578 14.447 1.00 84.19 78 ILE A O 1
ATOM 612 N N . LYS A 1 79 ? -10.922 7.013 15.259 1.00 86.25 79 LYS A N 1
ATOM 613 C CA . LYS A 1 79 ? -11.508 7.333 13.947 1.00 86.25 79 LYS A CA 1
ATOM 614 C C . LYS A 1 79 ? -10.761 8.460 13.241 1.00 86.25 79 LYS A C 1
ATOM 616 O O . LYS A 1 79 ? -10.489 8.348 12.053 1.00 86.25 79 LYS A O 1
ATOM 621 N N . ILE A 1 80 ? -10.414 9.520 13.974 1.00 85.19 80 ILE A N 1
ATOM 622 C CA . ILE A 1 80 ? -9.662 10.656 13.427 1.00 85.19 80 ILE A CA 1
ATOM 623 C C . ILE A 1 80 ? -8.265 10.210 12.982 1.00 85.19 80 ILE A C 1
ATOM 625 O O . ILE A 1 80 ? -7.867 10.534 11.868 1.00 85.19 80 ILE A O 1
ATOM 629 N N . LYS A 1 81 ? -7.552 9.424 13.800 1.00 82.38 81 LYS A N 1
ATOM 630 C CA . LYS A 1 81 ? -6.231 8.886 13.435 1.00 82.38 81 LYS A CA 1
ATOM 631 C C . LYS A 1 81 ? -6.290 7.980 12.201 1.00 82.38 81 LYS A C 1
ATOM 633 O O . LYS A 1 81 ? -5.477 8.150 11.304 1.00 82.38 81 LYS A O 1
ATOM 638 N N . MET A 1 82 ? -7.274 7.079 12.115 1.00 84.19 82 MET A N 1
ATOM 639 C CA . MET A 1 82 ? -7.461 6.216 10.937 1.00 84.19 82 MET A CA 1
ATOM 640 C C . MET A 1 82 ? -7.778 7.036 9.682 1.00 84.19 82 MET A C 1
ATOM 642 O O . MET A 1 82 ? -7.238 6.766 8.618 1.00 84.19 82 MET A O 1
ATOM 646 N N . ALA A 1 83 ? -8.626 8.061 9.803 1.00 83.81 83 ALA A N 1
ATOM 647 C CA . ALA A 1 83 ? -8.942 8.953 8.691 1.00 83.81 83 ALA A CA 1
ATOM 648 C C . ALA A 1 83 ? -7.728 9.782 8.241 1.00 83.81 83 ALA A C 1
ATOM 650 O O . ALA A 1 83 ? -7.615 10.098 7.060 1.00 83.81 83 ALA A O 1
ATOM 651 N N . GLN A 1 84 ? -6.832 10.136 9.166 1.00 83.19 84 GLN A N 1
ATOM 652 C CA . GLN A 1 84 ? -5.586 10.817 8.835 1.00 83.19 84 GLN A CA 1
ATOM 653 C C . GLN A 1 84 ? -4.619 9.886 8.094 1.00 83.19 84 GLN A C 1
ATOM 655 O O . GLN A 1 84 ? -4.180 10.261 7.012 1.00 83.19 84 GLN A O 1
ATOM 660 N N . ALA A 1 85 ? -4.364 8.680 8.613 1.00 83.69 85 ALA A N 1
ATOM 661 C CA . ALA A 1 85 ? -3.529 7.682 7.937 1.00 83.69 85 ALA A CA 1
ATOM 662 C C . ALA A 1 85 ? -4.069 7.380 6.527 1.00 83.69 85 ALA A C 1
ATOM 664 O O . ALA A 1 85 ? -3.379 7.561 5.532 1.00 83.69 85 ALA A O 1
ATOM 665 N N . ALA A 1 86 ? -5.374 7.113 6.410 1.00 86.06 86 ALA A N 1
ATOM 666 C CA . ALA A 1 86 ? -6.043 6.907 5.124 1.00 86.06 86 ALA A CA 1
ATOM 667 C C . ALA A 1 86 ? -6.014 8.129 4.183 1.00 86.06 86 ALA A C 1
ATOM 669 O O . ALA A 1 86 ? -6.293 7.997 2.995 1.00 86.06 86 ALA A O 1
ATOM 670 N N . ALA A 1 87 ? -5.758 9.340 4.681 1.00 86.38 87 ALA A N 1
ATOM 671 C CA . ALA A 1 87 ? -5.576 10.515 3.831 1.00 86.38 87 ALA A CA 1
ATOM 672 C C . ALA A 1 87 ? -4.125 10.667 3.356 1.00 86.38 87 ALA A C 1
ATOM 674 O O . ALA A 1 87 ? -3.906 11.268 2.304 1.00 86.38 87 ALA A O 1
ATOM 675 N N . GLU A 1 88 ? -3.161 10.160 4.123 1.00 85.31 88 GLU A N 1
ATOM 676 C CA . GLU A 1 88 ? -1.739 10.120 3.775 1.00 85.31 88 GLU A CA 1
ATOM 677 C C . GLU A 1 88 ? -1.475 9.014 2.734 1.00 85.31 88 GLU A C 1
ATOM 679 O O . GLU A 1 88 ? -0.830 9.295 1.721 1.00 85.31 88 GLU A O 1
ATOM 684 N N . GLU A 1 89 ? -2.129 7.851 2.856 1.00 89.94 89 GLU A N 1
ATOM 685 C CA . GLU A 1 89 ? -2.042 6.743 1.881 1.00 89.94 89 GLU A CA 1
ATOM 686 C C . GLU A 1 89 ? -2.529 7.090 0.469 1.00 89.94 89 GLU A C 1
ATOM 688 O O . GLU A 1 89 ? -2.119 6.502 -0.539 1.00 89.94 89 GLU A O 1
ATOM 693 N N . VAL A 1 90 ? -3.390 8.102 0.343 1.00 93.25 90 VAL A N 1
ATOM 694 C CA . VAL A 1 90 ? -3.830 8.601 -0.969 1.00 93.25 90 VAL A CA 1
ATOM 695 C C . VAL A 1 90 ? -2.650 9.150 -1.775 1.00 93.25 90 VAL A C 1
ATOM 697 O O . VAL A 1 90 ? -2.648 9.026 -3.007 1.00 93.25 90 VAL A O 1
ATOM 700 N N . ASP A 1 91 ? -1.643 9.724 -1.110 1.00 95.50 91 ASP A N 1
ATOM 701 C CA . ASP A 1 91 ? -0.425 10.181 -1.775 1.00 95.50 91 ASP A CA 1
ATOM 702 C C . ASP A 1 91 ? 0.384 8.981 -2.296 1.00 95.50 91 ASP A C 1
ATOM 704 O O . ASP A 1 91 ? 0.788 8.988 -3.461 1.00 95.50 91 ASP A O 1
ATOM 708 N N . HIS A 1 92 ? 0.530 7.914 -1.504 1.00 96.50 92 HIS A N 1
ATOM 709 C CA . HIS A 1 92 ? 1.233 6.687 -1.902 1.00 96.50 92 HIS A CA 1
ATOM 710 C C . HIS A 1 92 ? 0.571 6.009 -3.106 1.00 96.50 92 HIS A C 1
ATOM 712 O O . HIS A 1 92 ? 1.245 5.689 -4.097 1.00 96.50 92 HIS A O 1
ATOM 718 N N . LEU A 1 93 ? -0.762 5.888 -3.089 1.00 96.94 93 LEU A N 1
ATOM 719 C CA . LEU A 1 93 ? -1.549 5.420 -4.235 1.00 96.94 93 LEU A CA 1
ATOM 720 C C . LEU A 1 93 ? -1.252 6.253 -5.486 1.00 96.94 93 LEU A C 1
ATOM 722 O O . LEU A 1 93 ? -0.977 5.693 -6.550 1.00 96.94 93 LEU A O 1
ATOM 726 N N . ALA A 1 94 ? -1.262 7.583 -5.363 1.00 97.19 94 ALA A N 1
ATOM 727 C CA . ALA A 1 94 ? -1.024 8.484 -6.488 1.00 97.19 94 ALA A CA 1
ATOM 728 C C . ALA A 1 94 ? 0.400 8.344 -7.044 1.00 97.19 94 ALA A C 1
ATOM 730 O O . ALA A 1 94 ? 0.598 8.357 -8.264 1.00 97.19 94 ALA A O 1
ATOM 731 N N . TRP A 1 95 ? 1.402 8.195 -6.175 1.00 97.69 95 TRP A N 1
ATOM 732 C CA . TRP A 1 95 ? 2.795 8.018 -6.585 1.00 97.69 95 TRP A CA 1
ATOM 733 C C . TRP A 1 95 ? 3.003 6.680 -7.294 1.00 97.69 95 TRP A C 1
ATOM 735 O O . TRP A 1 95 ? 3.643 6.642 -8.351 1.00 97.69 95 TRP A O 1
ATOM 745 N N . CYS A 1 96 ? 2.409 5.604 -6.777 1.00 97.56 96 CYS A N 1
ATOM 746 C CA . CYS A 1 96 ? 2.455 4.290 -7.407 1.00 97.56 96 CYS A CA 1
ATOM 747 C C . CYS A 1 96 ? 1.770 4.283 -8.777 1.00 97.56 96 CYS A C 1
ATOM 749 O O . CYS A 1 96 ? 2.342 3.802 -9.756 1.00 97.56 96 CYS A O 1
ATOM 751 N N . GLU A 1 97 ? 0.572 4.860 -8.871 1.00 97.38 97 GLU A N 1
ATOM 752 C CA . GLU A 1 97 ? -0.188 4.986 -10.121 1.00 97.38 97 GLU A CA 1
ATOM 753 C C . GLU A 1 97 ? 0.577 5.789 -11.167 1.00 97.38 97 GLU A C 1
ATOM 755 O O . GLU A 1 97 ? 0.681 5.368 -12.322 1.00 97.38 97 GLU A O 1
ATOM 760 N N . LYS A 1 98 ? 1.174 6.913 -10.757 1.00 96.50 98 LYS A N 1
ATOM 761 C CA . LYS A 1 98 ? 2.008 7.727 -11.638 1.00 96.50 98 LYS A CA 1
ATOM 762 C C . LYS A 1 98 ? 3.201 6.932 -12.157 1.00 96.50 98 LYS A C 1
ATOM 764 O O . LYS A 1 98 ? 3.444 6.945 -13.363 1.00 96.50 98 LYS A O 1
ATOM 769 N N . ARG A 1 99 ? 3.930 6.225 -11.288 1.00 97.12 99 ARG A N 1
ATOM 770 C CA . ARG A 1 99 ? 5.102 5.457 -11.729 1.00 97.12 99 ARG A CA 1
ATOM 771 C C . ARG A 1 99 ? 4.711 4.299 -12.645 1.00 97.12 99 ARG A C 1
ATOM 773 O O . ARG A 1 99 ? 5.380 4.064 -13.646 1.00 97.12 99 ARG A O 1
ATOM 780 N N . LEU A 1 100 ? 3.603 3.614 -12.361 1.00 97.19 100 LEU A N 1
ATOM 781 C CA . LEU A 1 100 ? 3.047 2.593 -13.254 1.00 97.19 100 LEU A CA 1
ATOM 782 C C . LEU A 1 100 ? 2.707 3.176 -14.630 1.00 97.19 100 LEU A C 1
ATOM 784 O O . LEU A 1 100 ? 3.060 2.572 -15.641 1.00 97.19 100 LEU A O 1
ATOM 788 N N . TYR A 1 101 ? 2.090 4.359 -14.677 1.00 95.44 101 TYR A N 1
ATOM 789 C CA . TYR A 1 101 ? 1.779 5.047 -15.929 1.00 95.44 101 TYR A CA 1
ATOM 790 C C . TYR A 1 101 ? 3.040 5.398 -16.733 1.00 95.44 101 TYR A C 1
ATOM 792 O O . TYR A 1 101 ? 3.097 5.111 -17.926 1.00 95.44 101 TYR A O 1
ATOM 800 N N . GLU A 1 102 ? 4.076 5.951 -16.091 1.00 95.00 102 GLU A N 1
ATOM 801 C CA . GLU A 1 102 ? 5.369 6.248 -16.736 1.00 95.00 102 GLU A CA 1
ATOM 802 C C . GLU A 1 102 ? 6.028 4.995 -17.342 1.00 95.00 102 GLU A C 1
ATOM 804 O O . GLU A 1 102 ? 6.650 5.055 -18.401 1.00 95.00 102 GLU A O 1
ATOM 809 N N . LEU A 1 103 ? 5.832 3.835 -16.711 1.00 95.81 103 LEU A N 1
ATOM 810 C CA . LEU A 1 103 ? 6.334 2.540 -17.178 1.00 95.81 103 LEU A CA 1
ATOM 811 C C . LEU A 1 103 ? 5.450 1.888 -18.258 1.00 95.81 103 LEU A C 1
ATOM 813 O O . LEU A 1 103 ? 5.732 0.758 -18.664 1.00 95.81 103 LEU A O 1
ATOM 817 N N . ASN A 1 104 ? 4.393 2.565 -18.729 1.00 95.75 104 ASN A N 1
ATOM 818 C CA . ASN A 1 104 ? 3.343 2.001 -19.590 1.00 95.75 104 ASN A CA 1
ATOM 819 C C . ASN A 1 104 ? 2.721 0.718 -19.007 1.00 95.75 104 ASN A C 1
ATOM 821 O O . ASN A 1 104 ? 2.432 -0.247 -19.719 1.00 95.75 104 ASN A O 1
ATOM 825 N N . ALA A 1 105 ? 2.530 0.701 -17.691 1.00 96.44 105 ALA A N 1
ATOM 826 C CA . ALA A 1 105 ? 1.930 -0.386 -16.940 1.00 96.44 105 ALA A CA 1
ATOM 827 C C . ALA A 1 105 ? 0.637 0.067 -16.250 1.00 96.44 105 ALA A C 1
ATOM 829 O O . ALA A 1 105 ? 0.248 1.233 -16.282 1.00 96.44 105 ALA A O 1
ATOM 830 N N . ARG A 1 106 ? -0.049 -0.889 -15.622 1.00 95.94 106 ARG A N 1
ATOM 831 C CA . ARG A 1 106 ? -1.301 -0.653 -14.900 1.00 95.94 106 ARG A CA 1
ATOM 832 C C . ARG A 1 106 ? -1.264 -1.229 -13.478 1.00 95.94 106 ARG A C 1
ATOM 834 O O . ARG A 1 106 ? -0.487 -2.164 -13.246 1.00 95.94 106 ARG A O 1
ATOM 841 N N . PRO A 1 107 ? -2.125 -0.718 -12.579 1.00 97.19 107 PRO A N 1
ATOM 842 C CA . PRO A 1 107 ? -2.453 -1.324 -11.286 1.00 97.19 107 PRO A CA 1
ATOM 843 C C . PRO A 1 107 ? -3.013 -2.747 -11.384 1.00 97.19 107 PRO A C 1
ATOM 845 O O . PRO A 1 107 ? -3.322 -3.220 -12.482 1.00 97.19 107 PRO A O 1
ATOM 848 N N . SER A 1 108 ? -3.149 -3.420 -10.235 1.00 96.94 108 SER A N 1
ATOM 849 C CA . SER A 1 108 ? -3.613 -4.809 -10.191 1.00 96.94 108 SER A CA 1
ATOM 850 C C . SER A 1 108 ? -5.075 -4.954 -10.576 1.00 96.94 108 SER A C 1
ATOM 852 O O . SER A 1 108 ? -5.949 -4.238 -10.090 1.00 96.94 108 SER A O 1
ATOM 854 N N . LEU A 1 109 ? -5.360 -5.958 -11.404 1.00 95.94 109 LEU A N 1
ATOM 855 C CA . LEU A 1 109 ? -6.728 -6.390 -11.679 1.00 95.94 109 LEU A CA 1
ATOM 856 C C . LEU A 1 109 ? -7.434 -6.984 -10.456 1.00 95.94 109 LEU A C 1
ATOM 858 O O . LEU A 1 109 ? -8.657 -7.112 -10.454 1.00 95.94 109 LEU A O 1
ATOM 862 N N . LEU A 1 110 ? -6.677 -7.355 -9.425 1.00 96.94 110 LEU A N 1
ATOM 863 C CA . LEU A 1 110 ? -7.190 -7.971 -8.207 1.00 96.94 110 LEU A CA 1
ATOM 864 C C . LEU A 1 110 ? -7.546 -6.938 -7.128 1.00 96.94 110 LEU A C 1
ATOM 866 O O . LEU A 1 110 ? -7.982 -7.329 -6.049 1.00 96.94 110 LEU A O 1
ATOM 870 N N . ASN A 1 111 ? -7.424 -5.635 -7.412 1.00 96.19 111 ASN A N 1
ATOM 871 C CA . ASN A 1 111 ? -7.702 -4.562 -6.450 1.00 96.19 111 ASN A CA 1
ATOM 872 C C . ASN A 1 111 ? -9.081 -4.683 -5.794 1.00 96.19 111 ASN A C 1
ATOM 874 O O . ASN A 1 111 ? -9.194 -4.479 -4.593 1.00 96.19 111 ASN A O 1
ATOM 878 N N . PHE A 1 112 ? -10.121 -5.073 -6.539 1.00 96.31 112 PHE A N 1
ATOM 879 C CA . PHE A 1 112 ? -11.454 -5.284 -5.964 1.00 96.31 112 PHE A CA 1
ATOM 880 C C . PHE A 1 112 ? -11.463 -6.377 -4.884 1.00 96.31 112 PHE A C 1
ATOM 882 O O . PHE A 1 112 ? -12.075 -6.207 -3.828 1.00 96.31 112 PHE A O 1
ATOM 889 N N . LEU A 1 113 ? -10.768 -7.492 -5.134 1.00 97.31 113 LEU A N 1
ATOM 890 C CA . LEU A 1 113 ? -10.662 -8.602 -4.188 1.00 97.31 113 LEU A CA 1
ATOM 891 C C . LEU A 1 113 ? -9.877 -8.177 -2.943 1.00 97.31 113 LEU A C 1
ATOM 893 O O . LEU A 1 113 ? -10.339 -8.397 -1.824 1.00 97.31 113 LEU A O 1
ATOM 897 N N . TRP A 1 114 ? -8.724 -7.538 -3.150 1.00 96.56 114 TRP A N 1
ATOM 898 C CA . TRP A 1 114 ? -7.851 -7.073 -2.073 1.00 96.56 114 TRP A CA 1
ATOM 899 C C . TRP A 1 114 ? -8.518 -6.017 -1.200 1.00 96.56 114 TRP A C 1
ATOM 901 O O . TRP A 1 114 ? -8.546 -6.163 0.020 1.00 96.56 114 TRP A O 1
ATOM 911 N N . TYR A 1 115 ? -9.149 -5.023 -1.821 1.00 96.94 115 TYR A N 1
ATOM 912 C CA . TYR A 1 115 ? -9.918 -4.002 -1.123 1.00 96.94 115 TYR A CA 1
ATOM 913 C C . TYR A 1 115 ? -11.026 -4.633 -0.273 1.00 96.94 115 TYR A C 1
ATOM 915 O O . TYR A 1 115 ? -11.115 -4.387 0.926 1.00 96.94 115 TYR A O 1
ATOM 923 N N . THR A 1 116 ? -11.852 -5.500 -0.866 1.00 96.38 116 THR A N 1
ATOM 924 C CA . THR A 1 116 ? -13.000 -6.092 -0.161 1.00 96.38 116 THR A CA 1
ATOM 925 C C . THR A 1 116 ? -12.557 -6.942 1.032 1.00 96.38 116 THR A C 1
ATOM 927 O O . THR A 1 116 ? -13.137 -6.840 2.114 1.00 96.38 116 THR A O 1
ATOM 930 N N . GLY A 1 117 ? -11.514 -7.762 0.862 1.00 96.56 117 GLY A N 1
ATOM 931 C CA . GLY A 1 117 ? -10.965 -8.585 1.941 1.00 96.56 117 GLY A CA 1
ATOM 932 C C . GLY A 1 117 ? -10.422 -7.743 3.094 1.00 96.56 117 GLY A C 1
ATOM 933 O O . GLY A 1 117 ? -10.803 -7.954 4.248 1.00 96.56 117 GLY A O 1
ATOM 934 N N . SER A 1 118 ? -9.593 -6.749 2.780 1.00 96.25 118 SER A N 1
ATOM 935 C CA . SER A 1 118 ? -8.980 -5.863 3.772 1.00 96.25 118 SER A CA 1
ATOM 936 C C . SER A 1 118 ? -10.011 -4.996 4.494 1.00 96.25 118 SER A C 1
ATOM 938 O O . SER A 1 118 ? -9.940 -4.860 5.713 1.00 96.25 118 SER A O 1
ATOM 940 N N . PHE A 1 119 ? -11.040 -4.511 3.792 1.00 95.62 119 PHE A N 1
ATOM 941 C CA . PHE A 1 119 ? -12.152 -3.783 4.406 1.00 95.62 119 PHE A CA 1
ATOM 942 C C . PHE A 1 119 ? -12.895 -4.628 5.446 1.00 95.62 119 PHE A C 1
ATOM 944 O O . PHE A 1 119 ? -13.138 -4.171 6.565 1.00 95.62 119 PHE A O 1
ATOM 951 N N . MET A 1 120 ? -13.227 -5.880 5.113 1.00 95.81 120 MET A N 1
ATOM 952 C CA . MET A 1 120 ? -13.909 -6.781 6.049 1.00 95.81 120 MET A CA 1
ATOM 953 C C . MET A 1 120 ? -13.048 -7.097 7.275 1.00 95.81 120 MET A C 1
ATOM 955 O O . MET A 1 120 ? -13.555 -7.089 8.398 1.00 95.81 120 MET A O 1
ATOM 959 N N . ILE A 1 121 ? -11.748 -7.339 7.077 1.00 95.25 121 ILE A N 1
ATOM 960 C CA . ILE A 1 121 ? -10.796 -7.547 8.179 1.00 95.25 121 ILE A CA 1
ATOM 961 C C . ILE A 1 121 ? -10.731 -6.297 9.060 1.00 95.25 121 ILE A C 1
ATOM 963 O O . ILE A 1 121 ? -10.798 -6.408 10.284 1.00 95.25 121 ILE A O 1
ATOM 967 N N . GLY A 1 122 ? -10.671 -5.112 8.453 1.00 94.12 122 GLY A N 1
ATOM 968 C CA . GLY A 1 122 ? -10.643 -3.840 9.164 1.00 94.12 122 GLY A CA 1
ATOM 969 C C . GLY A 1 122 ? -11.889 -3.629 10.019 1.00 94.12 122 GLY A C 1
ATOM 970 O O . GLY A 1 122 ? -11.784 -3.335 11.210 1.00 94.12 122 GLY A O 1
ATOM 971 N N . ALA A 1 123 ? -13.072 -3.869 9.452 1.00 94.31 123 ALA A N 1
ATOM 972 C CA . ALA A 1 123 ? -14.336 -3.789 10.180 1.00 94.31 123 ALA A CA 1
ATOM 973 C C . ALA A 1 123 ? -14.415 -4.795 11.337 1.00 94.31 123 ALA A C 1
ATOM 975 O O . ALA A 1 123 ? -14.874 -4.460 12.429 1.00 94.31 123 ALA A O 1
ATOM 976 N N . ALA A 1 124 ? -13.917 -6.017 11.142 1.00 94.75 124 ALA A N 1
ATOM 977 C CA . ALA A 1 124 ? -13.840 -7.000 12.218 1.00 94.75 124 ALA A CA 1
ATOM 978 C C . ALA A 1 124 ? -12.873 -6.559 13.334 1.00 94.75 124 ALA A C 1
ATOM 980 O O . ALA A 1 124 ? -13.191 -6.702 14.517 1.00 94.75 124 ALA A O 1
ATOM 981 N N . ALA A 1 125 ? -11.718 -5.986 12.979 1.00 92.88 125 ALA A N 1
ATOM 982 C CA . ALA A 1 125 ? -10.717 -5.508 13.931 1.00 92.88 125 ALA A CA 1
ATOM 983 C C . ALA A 1 125 ? -11.212 -4.306 14.753 1.00 92.88 125 ALA A C 1
ATOM 985 O O . ALA A 1 125 ? -11.065 -4.299 15.978 1.00 92.88 125 ALA A O 1
ATOM 986 N N . GLY A 1 126 ? -11.843 -3.319 14.109 1.00 92.25 126 GLY A N 1
ATOM 987 C CA . GLY A 1 126 ? -12.439 -2.171 14.798 1.00 92.25 126 GLY A CA 1
ATOM 988 C C . GLY A 1 126 ? -13.562 -2.595 15.750 1.00 92.25 126 GLY A C 1
ATOM 989 O O . GLY A 1 126 ? -13.597 -2.161 16.905 1.00 92.25 126 GLY A O 1
ATOM 990 N N . TRP A 1 127 ? -14.404 -3.546 15.330 1.00 93.75 127 TRP A N 1
ATOM 991 C CA . TRP A 1 127 ? -15.444 -4.127 16.183 1.00 93.75 127 TRP A CA 1
ATOM 992 C C . TRP A 1 127 ? -14.871 -4.874 17.401 1.00 93.75 127 TRP A C 1
ATOM 994 O O . TRP A 1 127 ? -15.351 -4.686 18.529 1.00 93.75 127 TRP A O 1
ATOM 1004 N N . ALA A 1 128 ? -13.808 -5.664 17.202 1.00 93.25 128 ALA A N 1
ATOM 1005 C CA . ALA A 1 128 ? -13.093 -6.371 18.270 1.00 93.25 128 ALA A CA 1
ATOM 1006 C C . ALA A 1 128 ? -12.458 -5.409 19.294 1.00 93.25 128 ALA A C 1
ATOM 1008 O O . ALA A 1 128 ? -12.348 -5.733 20.481 1.00 93.25 128 ALA A O 1
ATOM 1009 N N . GLY A 1 129 ? -12.106 -4.196 18.865 1.00 93.81 129 GLY A N 1
ATOM 1010 C CA . GLY A 1 129 ? -11.805 -3.060 19.728 1.00 93.81 129 GLY A CA 1
ATOM 1011 C C . GLY A 1 129 ? -10.560 -2.287 19.310 1.00 93.81 129 GLY A C 1
ATOM 1012 O O . GLY A 1 129 ? -9.615 -2.834 18.748 1.00 93.81 129 GLY A O 1
ATOM 1013 N N . ASP A 1 130 ? -10.537 -1.008 19.680 1.00 92.94 130 ASP A N 1
ATOM 1014 C CA . ASP A 1 130 ? -9.557 -0.024 19.209 1.00 92.94 130 ASP A CA 1
ATOM 1015 C C . ASP A 1 130 ? -8.085 -0.450 19.358 1.00 92.94 130 ASP A C 1
ATOM 1017 O O . ASP A 1 130 ? -7.299 -0.256 18.438 1.00 92.94 130 ASP A O 1
ATOM 1021 N N . LYS A 1 131 ? -7.695 -1.084 20.475 1.00 94.56 131 LYS A N 1
ATOM 1022 C CA . LYS A 1 131 ? -6.307 -1.552 20.666 1.00 94.56 131 LYS A CA 1
ATOM 1023 C C . LYS A 1 131 ? -5.903 -2.636 19.658 1.00 94.56 131 LYS A C 1
ATOM 1025 O O . LYS A 1 131 ? -4.759 -2.673 19.225 1.00 94.56 131 LYS A O 1
ATOM 1030 N N . TYR A 1 132 ? -6.834 -3.514 19.280 1.00 94.00 132 TYR A N 1
ATOM 1031 C CA . TYR A 1 132 ? -6.587 -4.557 18.284 1.00 94.00 132 TYR A CA 1
ATOM 1032 C C . TYR A 1 132 ? -6.603 -3.969 16.879 1.00 94.00 132 TYR A C 1
ATOM 1034 O O . TYR A 1 132 ? -5.750 -4.325 16.079 1.00 94.00 132 TYR A O 1
ATOM 1042 N N . SER A 1 133 ? -7.507 -3.021 16.614 1.00 93.38 133 SER A N 1
ATOM 1043 C CA . SER A 1 133 ? -7.504 -2.217 15.389 1.00 93.38 133 SER A CA 1
ATOM 1044 C C . SER A 1 133 ? -6.131 -1.584 15.149 1.00 93.38 133 SER A C 1
ATOM 1046 O O . SER A 1 133 ? -5.514 -1.824 14.118 1.00 93.38 133 SER A O 1
ATOM 1048 N N . LEU A 1 134 ? -5.597 -0.871 16.145 1.00 94.38 134 LEU A N 1
ATOM 1049 C CA . LEU A 1 134 ? -4.250 -0.298 16.095 1.00 94.38 134 LEU A CA 1
ATOM 1050 C C . LEU A 1 134 ? -3.153 -1.369 15.953 1.00 94.38 134 LEU A C 1
ATOM 1052 O O . LEU A 1 134 ? -2.173 -1.144 15.257 1.00 94.38 134 LEU A O 1
ATOM 1056 N N . GLY A 1 135 ? -3.326 -2.548 16.560 1.00 95.12 135 GLY A N 1
ATOM 1057 C CA . GLY A 1 135 ? -2.431 -3.696 16.361 1.00 95.12 135 GLY A CA 1
ATOM 1058 C C . GLY A 1 135 ? -2.384 -4.188 14.913 1.00 95.12 135 GLY A C 1
ATOM 1059 O O . GLY A 1 135 ? -1.312 -4.512 14.409 1.00 95.12 135 GLY A O 1
ATOM 1060 N N . PHE A 1 136 ? -3.530 -4.206 14.228 1.00 94.31 136 PHE A N 1
ATOM 1061 C CA . PHE A 1 136 ? -3.608 -4.518 12.799 1.00 94.31 136 PHE A CA 1
ATOM 1062 C C . PHE A 1 136 ? -2.945 -3.450 11.935 1.00 94.31 136 PHE A C 1
ATOM 1064 O O . PHE A 1 136 ? -2.277 -3.830 10.979 1.00 94.31 136 PHE A O 1
ATOM 1071 N N . VAL A 1 137 ? -3.076 -2.163 12.276 1.00 92.94 137 VAL A N 1
ATOM 1072 C CA . VAL A 1 137 ? -2.330 -1.087 11.598 1.00 92.94 137 VAL A CA 1
ATOM 1073 C C . VAL A 1 137 ? -0.832 -1.333 11.752 1.00 92.94 137 VAL A C 1
ATOM 1075 O O . VAL A 1 137 ? -0.155 -1.584 10.766 1.00 92.94 137 VAL A O 1
ATOM 1078 N N . ALA A 1 138 ? -0.338 -1.417 12.991 1.00 94.75 138 ALA A N 1
ATOM 1079 C CA . ALA A 1 138 ? 1.087 -1.593 13.267 1.00 94.75 138 ALA A CA 1
ATOM 1080 C C . ALA A 1 138 ? 1.699 -2.819 12.564 1.00 94.75 138 ALA A C 1
ATOM 1082 O O . ALA A 1 138 ? 2.807 -2.747 12.038 1.00 94.75 138 ALA A O 1
ATOM 1083 N N . GLU A 1 139 ? 0.995 -3.955 12.542 1.00 95.19 139 GLU A N 1
ATOM 1084 C CA . GLU A 1 139 ? 1.482 -5.151 11.849 1.00 95.19 139 GLU A CA 1
ATOM 1085 C C . GLU A 1 139 ? 1.383 -5.035 10.319 1.00 95.19 139 GLU A C 1
ATOM 1087 O O . GLU A 1 139 ? 2.242 -5.589 9.634 1.00 95.19 139 GLU A O 1
ATOM 1092 N N . THR A 1 140 ? 0.383 -4.326 9.784 1.00 93.00 140 THR A N 1
ATOM 1093 C CA . THR A 1 140 ? 0.255 -4.074 8.338 1.00 93.00 140 THR A CA 1
ATOM 1094 C C . THR A 1 140 ? 1.421 -3.225 7.853 1.00 93.00 140 THR A C 1
ATOM 1096 O O . THR A 1 140 ? 2.178 -3.702 7.009 1.00 93.00 140 THR A O 1
ATOM 1099 N N . GLU A 1 141 ? 1.667 -2.075 8.480 1.00 93.00 141 GLU A N 1
ATOM 1100 C CA . GLU A 1 141 ? 2.746 -1.162 8.076 1.00 93.00 141 GLU A CA 1
ATOM 1101 C C . GLU A 1 141 ? 4.124 -1.805 8.216 1.00 93.00 141 GLU A C 1
ATOM 1103 O O . GLU A 1 141 ? 4.990 -1.677 7.350 1.00 93.00 141 GLU A O 1
ATOM 1108 N N . ARG A 1 142 ? 4.326 -2.611 9.266 1.00 93.50 142 ARG A N 1
ATOM 1109 C CA . ARG A 1 142 ? 5.559 -3.390 9.428 1.00 93.50 142 ARG A CA 1
ATOM 1110 C C . ARG A 1 142 ? 5.777 -4.357 8.263 1.00 93.50 142 ARG A C 1
ATOM 1112 O O . ARG A 1 142 ? 6.910 -4.539 7.815 1.00 93.50 142 ARG A O 1
ATOM 1119 N N . GLN A 1 143 ? 4.716 -5.005 7.784 1.00 92.88 143 GLN A N 1
ATOM 1120 C CA . GLN A 1 143 ? 4.799 -5.900 6.631 1.00 92.88 143 GLN A CA 1
ATOM 1121 C C . GLN A 1 143 ? 4.977 -5.125 5.323 1.00 92.88 143 GLN A C 1
ATOM 1123 O O . GLN A 1 143 ? 5.772 -5.563 4.493 1.00 92.88 143 GLN A O 1
ATOM 1128 N N . VAL A 1 144 ? 4.302 -3.989 5.128 1.00 92.06 144 VAL A N 1
ATOM 1129 C CA . VAL A 1 144 ? 4.489 -3.120 3.951 1.00 92.06 144 VAL A CA 1
ATOM 1130 C C . VAL A 1 144 ? 5.937 -2.631 3.881 1.00 92.06 144 VAL A C 1
ATOM 1132 O O . VAL A 1 144 ? 6.612 -2.886 2.883 1.00 92.06 144 VAL A O 1
ATOM 1135 N N . SER A 1 145 ? 6.468 -2.070 4.970 1.00 93.50 145 SER A N 1
ATOM 1136 C CA . SER A 1 145 ? 7.859 -1.604 5.074 1.00 93.50 145 SER A CA 1
ATOM 1137 C C . SER A 1 145 ? 8.881 -2.704 4.739 1.00 93.50 145 SER A C 1
ATOM 1139 O O . SER A 1 145 ? 9.822 -2.475 3.971 1.00 93.50 145 SER A O 1
ATOM 1141 N N . ALA A 1 146 ? 8.656 -3.940 5.207 1.00 92.31 146 ALA A N 1
ATOM 1142 C CA . ALA A 1 146 ? 9.500 -5.091 4.869 1.00 92.31 146 ALA A CA 1
ATOM 1143 C C . ALA A 1 146 ? 9.404 -5.503 3.385 1.00 92.31 146 ALA A C 1
ATOM 1145 O O . ALA A 1 146 ? 10.402 -5.906 2.777 1.00 92.31 146 ALA A O 1
ATOM 1146 N N . HIS A 1 147 ? 8.221 -5.409 2.766 1.00 93.31 147 HIS A N 1
ATOM 1147 C CA . HIS A 1 147 ? 8.079 -5.657 1.328 1.00 93.31 147 HIS A CA 1
ATOM 1148 C C . HIS A 1 147 ? 8.784 -4.589 0.502 1.00 93.31 147 HIS A C 1
ATOM 1150 O O . HIS A 1 147 ? 9.471 -4.936 -0.463 1.00 93.31 147 HIS A O 1
ATOM 1156 N N . ILE A 1 148 ? 8.669 -3.321 0.900 1.00 96.12 148 ILE A N 1
ATOM 1157 C CA . ILE A 1 148 ? 9.364 -2.213 0.249 1.00 96.12 148 ILE A CA 1
ATOM 1158 C C . ILE A 1 148 ? 10.880 -2.428 0.309 1.00 96.12 148 ILE A C 1
ATOM 1160 O O . ILE A 1 148 ? 11.540 -2.327 -0.726 1.00 96.12 148 ILE A O 1
ATOM 1164 N N . GLU A 1 149 ? 11.428 -2.827 1.459 1.00 95.94 149 GLU A N 1
ATOM 1165 C CA . GLU A 1 149 ? 12.851 -3.170 1.587 1.00 95.94 149 GLU A CA 1
ATOM 1166 C C . GLU A 1 149 ? 13.264 -4.257 0.580 1.00 95.94 149 GLU A C 1
ATOM 1168 O O . GLU A 1 149 ? 14.227 -4.109 -0.180 1.00 95.94 149 GLU A O 1
ATOM 1173 N N . GLY A 1 150 ? 12.481 -5.336 0.502 1.00 96.00 150 GLY A N 1
ATOM 1174 C CA . GLY A 1 150 ? 12.707 -6.411 -0.461 1.00 96.00 150 GLY A CA 1
ATOM 1175 C C . GLY A 1 150 ? 12.557 -5.971 -1.923 1.00 96.00 150 GLY A C 1
ATOM 1176 O O . GLY A 1 150 ? 13.185 -6.558 -2.809 1.00 96.00 150 GLY A O 1
ATOM 1177 N N . HIS A 1 151 ? 11.738 -4.959 -2.210 1.00 96.69 151 HIS A N 1
ATOM 1178 C CA . HIS A 1 151 ? 11.599 -4.370 -3.542 1.00 96.69 151 HIS A CA 1
ATOM 1179 C C . HIS A 1 151 ? 12.789 -3.478 -3.892 1.00 96.69 151 HIS A C 1
ATOM 1181 O O . HIS A 1 151 ? 13.313 -3.598 -4.998 1.00 96.69 151 HIS A O 1
ATOM 1187 N N . LEU A 1 152 ? 13.272 -2.660 -2.954 1.00 97.19 152 LEU A N 1
ATOM 1188 C CA . LEU A 1 152 ? 14.445 -1.796 -3.122 1.00 97.19 152 LEU A CA 1
ATOM 1189 C C . LEU A 1 152 ? 15.696 -2.591 -3.521 1.00 97.19 152 LEU A C 1
ATOM 1191 O O . LEU A 1 152 ? 16.464 -2.128 -4.368 1.00 97.19 152 LEU A O 1
ATOM 1195 N N . GLN A 1 153 ? 15.867 -3.800 -2.979 1.00 96.62 153 GLN A N 1
ATOM 1196 C CA . GLN A 1 153 ? 16.956 -4.722 -3.337 1.00 96.62 153 GLN A CA 1
ATOM 1197 C C . GLN A 1 153 ? 16.811 -5.332 -4.741 1.00 96.62 153 GLN A C 1
ATOM 1199 O O . GLN A 1 153 ? 17.789 -5.777 -5.335 1.00 96.62 153 GLN A O 1
ATOM 1204 N N . LYS A 1 154 ? 15.587 -5.380 -5.278 1.00 96.06 154 LYS A N 1
ATOM 1205 C CA . LYS A 1 154 ? 15.279 -5.927 -6.609 1.00 96.06 154 LYS A CA 1
ATOM 1206 C C . LYS A 1 154 ? 15.181 -4.846 -7.680 1.00 96.06 154 LYS A C 1
ATOM 1208 O O . LYS A 1 154 ? 15.037 -5.189 -8.851 1.00 96.06 154 LYS A O 1
ATOM 1213 N N . LEU A 1 155 ? 15.190 -3.566 -7.321 1.00 96.00 155 LEU A N 1
ATOM 1214 C CA . LEU A 1 155 ? 15.179 -2.492 -8.307 1.00 96.00 155 LEU A CA 1
ATOM 1215 C C . LEU A 1 155 ? 16.522 -2.432 -9.044 1.00 96.00 155 LEU A C 1
ATOM 1217 O O . LEU A 1 155 ? 17.562 -2.558 -8.394 1.00 96.00 155 LEU A O 1
ATOM 1221 N N . PRO A 1 156 ? 16.518 -2.179 -10.366 1.00 94.62 156 PRO A N 1
ATOM 1222 C CA . PRO A 1 156 ? 17.728 -1.786 -11.080 1.00 94.62 156 PRO A CA 1
ATOM 1223 C C . PRO A 1 156 ? 18.416 -0.606 -10.382 1.00 94.62 156 PRO A C 1
ATOM 1225 O O . PRO A 1 156 ? 17.746 0.267 -9.817 1.00 94.62 156 PRO A O 1
ATOM 1228 N N . GLU A 1 157 ? 19.747 -0.575 -10.399 1.00 91.94 157 GLU A N 1
ATOM 1229 C CA . GLU A 1 157 ? 20.514 0.510 -9.773 1.00 91.94 157 GLU A CA 1
ATOM 1230 C C . GLU A 1 157 ? 20.210 1.857 -10.435 1.00 91.94 157 GLU A C 1
ATOM 1232 O O . GLU A 1 157 ? 20.158 2.884 -9.763 1.00 91.94 157 GLU A O 1
ATOM 1237 N N . GLU A 1 158 ? 19.914 1.833 -11.733 1.00 92.69 158 GLU A N 1
ATOM 1238 C CA . GLU A 1 158 ? 19.644 3.005 -12.557 1.00 92.69 158 GLU A CA 1
ATOM 1239 C C . GLU A 1 158 ? 18.263 3.625 -12.299 1.00 92.69 158 GLU A C 1
ATOM 1241 O O . GLU A 1 158 ? 18.051 4.797 -12.601 1.00 92.69 158 GLU A O 1
ATOM 1246 N N . ASP A 1 159 ? 17.308 2.881 -11.726 1.00 96.12 159 ASP A N 1
ATOM 1247 C CA . ASP A 1 159 ? 15.952 3.386 -11.474 1.00 96.12 159 ASP A CA 1
ATOM 1248 C C . ASP A 1 159 ? 15.866 4.178 -10.161 1.00 96.12 159 ASP A C 1
ATOM 1250 O O . ASP A 1 159 ? 15.163 3.824 -9.206 1.00 96.12 159 ASP A O 1
ATOM 1254 N N . ILE A 1 160 ? 16.606 5.287 -10.123 1.00 96.69 160 ILE A N 1
ATOM 1255 C CA . ILE A 1 160 ? 16.649 6.211 -8.985 1.00 96.69 160 ILE A CA 1
ATOM 1256 C C . ILE A 1 160 ? 15.261 6.789 -8.702 1.00 96.69 160 ILE A C 1
ATOM 1258 O O . ILE A 1 160 ? 14.890 6.944 -7.539 1.00 96.69 160 ILE A O 1
ATOM 1262 N N . LYS A 1 161 ? 14.461 7.047 -9.746 1.00 97.50 161 LYS A N 1
ATOM 1263 C CA . LYS A 1 161 ? 13.105 7.586 -9.601 1.00 97.50 161 LYS A CA 1
ATOM 1264 C C . LYS A 1 161 ? 12.220 6.670 -8.756 1.00 97.50 161 LYS A C 1
ATOM 1266 O O . LYS A 1 161 ? 11.605 7.144 -7.804 1.00 97.50 161 LYS A O 1
ATOM 1271 N N . THR A 1 162 ? 12.150 5.375 -9.070 1.00 97.94 162 THR A N 1
ATOM 1272 C CA . THR A 1 162 ? 11.350 4.446 -8.253 1.00 97.94 162 THR A CA 1
ATOM 1273 C C . THR A 1 162 ? 11.939 4.299 -6.856 1.00 97.94 162 THR A C 1
ATOM 1275 O O . THR A 1 162 ? 11.197 4.270 -5.877 1.00 97.94 162 THR A O 1
ATOM 1278 N N . ARG A 1 163 ? 13.271 4.261 -6.740 1.00 97.81 163 ARG A N 1
ATOM 1279 C CA . ARG A 1 163 ? 13.959 4.110 -5.454 1.00 97.81 163 ARG A CA 1
ATOM 1280 C C . ARG A 1 163 ? 13.603 5.216 -4.462 1.00 97.81 163 ARG A C 1
ATOM 1282 O O . ARG A 1 163 ? 13.298 4.907 -3.317 1.00 97.81 163 ARG A O 1
ATOM 1289 N N . VAL A 1 164 ? 13.597 6.482 -4.886 1.00 97.81 164 VAL A N 1
ATOM 1290 C CA . VAL A 1 164 ? 13.247 7.594 -3.982 1.00 97.81 164 VAL A CA 1
ATOM 1291 C C . VAL A 1 164 ? 11.775 7.585 -3.575 1.00 97.81 164 VAL A C 1
ATOM 1293 O O . VAL A 1 164 ? 11.468 7.960 -2.450 1.00 97.81 164 VAL A O 1
ATOM 1296 N N . ILE A 1 165 ? 10.875 7.126 -4.454 1.00 97.88 165 ILE A N 1
ATOM 1297 C CA . ILE A 1 165 ? 9.452 6.961 -4.120 1.00 97.88 165 ILE A CA 1
ATOM 1298 C C . ILE A 1 165 ? 9.312 5.914 -3.013 1.00 97.88 165 ILE A C 1
ATOM 1300 O O . ILE A 1 165 ? 8.688 6.183 -1.994 1.00 97.88 165 ILE A O 1
ATOM 1304 N N . LEU A 1 166 ? 9.940 4.750 -3.193 1.00 97.94 166 LEU A N 1
ATOM 1305 C CA . LEU A 1 166 ? 9.861 3.653 -2.232 1.00 97.94 166 LEU A CA 1
ATOM 1306 C C . LEU A 1 166 ? 10.537 3.969 -0.898 1.00 97.94 166 LEU A C 1
ATOM 1308 O O . LEU A 1 166 ? 10.002 3.596 0.136 1.00 97.94 166 LEU A O 1
ATOM 1312 N N . ASN A 1 167 ? 11.666 4.677 -0.900 1.00 98.00 167 ASN A N 1
ATOM 1313 C CA . ASN A 1 167 ? 12.303 5.104 0.347 1.00 98.00 167 ASN A CA 1
ATOM 1314 C C . ASN A 1 167 ? 11.395 6.037 1.161 1.00 98.00 167 ASN A C 1
ATOM 1316 O O . ASN A 1 167 ? 11.297 5.857 2.369 1.00 98.00 167 ASN A O 1
ATOM 1320 N N . GLN A 1 168 ? 10.718 6.996 0.513 1.00 97.56 168 GLN A N 1
ATOM 1321 C CA . GLN A 1 168 ? 9.786 7.876 1.225 1.00 97.56 168 GLN A CA 1
ATOM 1322 C C . GLN A 1 168 ? 8.600 7.094 1.783 1.00 97.56 168 GLN A C 1
ATOM 1324 O O . GLN A 1 168 ? 8.261 7.271 2.944 1.00 97.56 168 GLN A O 1
ATOM 1329 N N . MET A 1 169 ? 8.000 6.215 0.973 1.00 96.62 169 MET A N 1
ATOM 1330 C CA . MET A 1 169 ? 6.903 5.363 1.440 1.00 96.62 169 MET A CA 1
ATOM 1331 C C . MET A 1 169 ? 7.349 4.543 2.653 1.00 96.62 169 MET A C 1
ATOM 1333 O O . MET A 1 169 ? 6.701 4.584 3.682 1.00 96.62 169 MET A O 1
ATOM 1337 N N . GLN A 1 170 ? 8.511 3.883 2.593 1.00 96.62 170 GLN A N 1
ATOM 1338 C CA . GLN A 1 170 ? 9.032 3.092 3.712 1.00 96.62 170 GLN A CA 1
ATOM 1339 C C . GLN A 1 170 ? 9.200 3.901 5.008 1.00 96.62 170 GLN A C 1
ATOM 1341 O O . GLN A 1 170 ? 8.956 3.376 6.099 1.00 96.62 170 GLN A O 1
ATOM 1346 N N . GLU A 1 171 ? 9.660 5.147 4.898 1.00 95.88 171 GLU A N 1
ATOM 1347 C CA . GLU A 1 171 ? 9.774 6.053 6.039 1.00 95.88 171 GLU A CA 1
ATOM 1348 C C . GLU A 1 171 ? 8.393 6.373 6.622 1.00 95.88 171 GLU A C 1
ATOM 1350 O O . GLU A 1 171 ? 8.203 6.219 7.830 1.00 95.88 171 GLU A O 1
ATOM 1355 N N . ASP A 1 172 ? 7.436 6.734 5.766 1.00 94.69 172 ASP A N 1
ATOM 1356 C CA . ASP A 1 172 ? 6.058 7.050 6.147 1.00 94.69 172 ASP A CA 1
ATOM 1357 C C . ASP A 1 172 ? 5.387 5.834 6.830 1.00 94.69 172 ASP A C 1
ATOM 1359 O O . ASP A 1 172 ? 4.919 5.957 7.964 1.00 94.69 172 ASP A O 1
ATOM 1363 N N . GLU A 1 173 ? 5.492 4.633 6.245 1.00 93.44 173 GLU A N 1
ATOM 1364 C CA . GLU A 1 173 ? 4.966 3.381 6.822 1.00 93.44 173 GLU A CA 1
ATOM 1365 C C . GLU A 1 173 ? 5.538 3.099 8.218 1.00 93.44 173 GLU A C 1
ATOM 1367 O O . GLU A 1 173 ? 4.853 2.687 9.160 1.00 93.44 173 GLU A O 1
ATOM 1372 N N . SER A 1 174 ? 6.845 3.314 8.380 1.00 93.50 174 SER A N 1
ATOM 1373 C CA . SER A 1 174 ? 7.517 3.071 9.657 1.00 93.50 174 SER A CA 1
ATOM 1374 C C . SER A 1 174 ? 7.011 4.035 10.734 1.00 93.50 174 SER A C 1
ATOM 1376 O O . SER A 1 174 ? 6.823 3.630 11.886 1.00 93.50 174 SER A O 1
ATOM 1378 N N . GLN A 1 175 ? 6.726 5.286 10.358 1.00 92.50 175 GLN A N 1
ATOM 1379 C CA . GLN A 1 175 ? 6.118 6.272 11.249 1.00 92.50 175 GLN A CA 1
ATOM 1380 C C . GLN A 1 175 ? 4.673 5.901 11.599 1.00 92.50 175 GLN A C 1
ATOM 1382 O O . GLN A 1 175 ? 4.292 6.007 12.766 1.00 92.50 175 GLN A O 1
ATOM 1387 N N . HIS A 1 176 ? 3.867 5.419 10.649 1.00 91.81 176 HIS A N 1
ATOM 1388 C CA . HIS A 1 176 ? 2.497 4.962 10.918 1.00 91.81 176 HIS A CA 1
ATOM 1389 C C . HIS A 1 176 ? 2.457 3.785 11.893 1.00 91.81 176 HIS A C 1
ATOM 1391 O O . HIS A 1 176 ? 1.665 3.792 12.845 1.00 91.81 176 HIS A O 1
ATOM 1397 N N . ALA A 1 177 ? 3.365 2.817 11.729 1.00 93.19 177 ALA A N 1
ATOM 1398 C CA . ALA A 1 177 ? 3.513 1.700 12.658 1.00 93.19 177 ALA A CA 1
ATOM 1399 C C . ALA A 1 177 ? 3.815 2.192 14.082 1.00 93.19 177 ALA A C 1
ATOM 1401 O O . ALA A 1 177 ? 3.180 1.763 15.053 1.00 93.19 177 ALA A O 1
ATOM 1402 N N . GLU A 1 178 ? 4.768 3.118 14.212 1.00 93.69 178 GLU A N 1
ATOM 1403 C CA . GLU A 1 178 ? 5.154 3.689 15.498 1.00 93.69 178 GLU A CA 1
ATOM 1404 C C . GLU A 1 178 ? 4.011 4.496 16.124 1.00 93.69 178 GLU A C 1
ATOM 1406 O O . GLU A 1 178 ? 3.704 4.315 17.305 1.00 93.69 178 GLU A O 1
ATOM 1411 N N . MET A 1 179 ? 3.314 5.320 15.340 1.00 90.94 179 MET A N 1
ATOM 1412 C CA . MET A 1 179 ? 2.147 6.078 15.795 1.00 90.94 179 MET A CA 1
ATOM 1413 C C . MET A 1 179 ? 1.046 5.156 16.326 1.00 90.94 179 MET A C 1
ATOM 1415 O O . MET A 1 179 ? 0.447 5.447 17.367 1.00 90.94 179 MET A O 1
ATOM 1419 N N . ALA A 1 180 ? 0.789 4.026 15.663 1.00 92.50 180 ALA A N 1
ATOM 1420 C CA . ALA A 1 180 ? -0.179 3.042 16.133 1.00 92.50 180 ALA A CA 1
ATOM 1421 C C . ALA A 1 180 ? 0.247 2.424 17.477 1.00 92.50 180 ALA A C 1
ATOM 1423 O O . ALA A 1 180 ? -0.572 2.319 18.398 1.00 92.50 180 ALA A O 1
ATOM 1424 N N . ILE A 1 181 ? 1.530 2.076 17.628 1.00 94.56 181 ILE A N 1
ATOM 1425 C CA . ILE A 1 181 ? 2.101 1.548 18.878 1.00 94.56 181 ILE A CA 1
ATOM 1426 C C . ILE A 1 181 ? 1.984 2.571 20.008 1.00 94.56 181 ILE A C 1
ATOM 1428 O O . ILE A 1 181 ? 1.452 2.250 21.074 1.00 94.56 181 ILE A O 1
ATOM 1432 N N . GLN A 1 182 ? 2.397 3.816 19.770 1.00 92.94 182 GLN A N 1
ATOM 1433 C CA . GLN A 1 182 ? 2.298 4.910 20.738 1.00 92.94 182 GLN A CA 1
ATOM 1434 C C . GLN A 1 182 ? 0.838 5.218 21.115 1.00 92.94 182 GLN A C 1
ATOM 1436 O O . GLN A 1 182 ? 0.551 5.578 22.257 1.00 92.94 182 GLN A O 1
ATOM 1441 N N . ALA A 1 183 ? -0.108 5.015 20.193 1.00 90.19 183 ALA A N 1
ATOM 1442 C CA . ALA A 1 183 ? -1.544 5.136 20.445 1.00 90.19 183 ALA A CA 1
ATOM 1443 C C . ALA A 1 183 ? -2.151 3.948 21.225 1.00 90.19 183 ALA A C 1
ATOM 1445 O O . ALA A 1 183 ? -3.353 3.954 21.506 1.00 90.19 183 ALA A O 1
ATOM 1446 N N . GLY A 1 184 ? -1.347 2.949 21.603 1.00 93.62 184 GLY A N 1
ATOM 1447 C CA . GLY A 1 184 ? -1.767 1.809 22.416 1.00 93.62 184 GLY A CA 1
ATOM 1448 C C . GLY A 1 184 ? -2.162 0.573 21.609 1.00 93.62 184 GLY A C 1
ATOM 1449 O O . GLY A 1 184 ? -3.058 -0.165 22.037 1.00 93.62 184 GLY A O 1
ATOM 1450 N N . ALA A 1 185 ? -1.525 0.343 20.455 1.00 95.31 185 ALA A N 1
ATOM 1451 C CA . ALA A 1 185 ? -1.665 -0.908 19.718 1.00 95.31 185 ALA A CA 1
ATOM 1452 C C . ALA A 1 185 ? -1.394 -2.115 20.622 1.00 95.31 185 ALA A C 1
ATOM 1454 O O . ALA A 1 185 ? -0.389 -2.191 21.329 1.00 95.31 185 ALA A O 1
ATOM 1455 N N . ALA A 1 186 ? -2.305 -3.082 20.588 1.00 95.94 186 ALA A N 1
ATOM 1456 C CA . ALA A 1 186 ? -2.075 -4.380 21.188 1.00 95.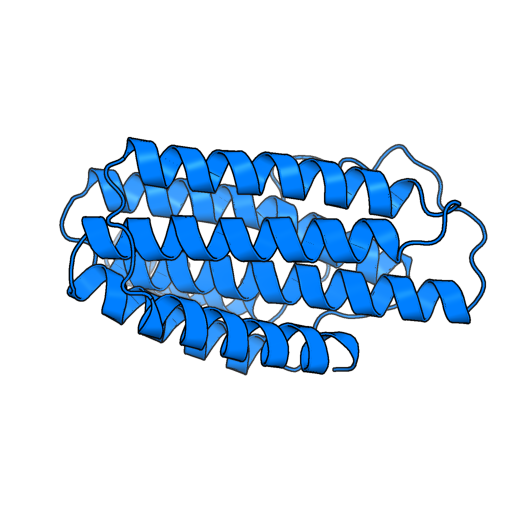94 186 ALA A CA 1
ATOM 1457 C C . ALA A 1 186 ? -1.214 -5.227 20.249 1.00 95.94 186 ALA A C 1
ATOM 1459 O O . ALA A 1 186 ? -1.495 -5.311 19.054 1.00 95.94 186 ALA A O 1
ATOM 1460 N N . GLU A 1 187 ? -0.227 -5.920 20.809 1.00 95.19 187 GLU A N 1
ATOM 1461 C CA . GLU A 1 187 ? 0.514 -6.933 20.067 1.00 95.19 187 GLU A CA 1
ATOM 1462 C C . GLU A 1 187 ? -0.446 -8.046 19.622 1.00 95.19 187 GLU A C 1
ATOM 1464 O O . GLU A 1 187 ? -1.135 -8.666 20.442 1.00 95.19 187 GLU A O 1
ATOM 1469 N N . LEU A 1 188 ? -0.528 -8.278 18.309 1.00 95.38 188 LEU A N 1
ATOM 1470 C CA . LEU A 1 188 ? -1.400 -9.315 17.768 1.00 95.38 188 LEU A CA 1
ATOM 1471 C C . LEU A 1 188 ? -0.852 -10.713 18.107 1.00 95.38 188 LEU A C 1
ATOM 1473 O O . LEU A 1 188 ? 0.358 -10.934 18.026 1.00 95.38 188 LEU A O 1
ATOM 1477 N N . PRO A 1 189 ? -1.720 -11.692 18.422 1.00 94.81 189 PRO A N 1
ATOM 1478 C CA . PRO A 1 189 ? -1.306 -13.078 18.599 1.00 94.81 189 PRO A CA 1
ATOM 1479 C C . PRO A 1 189 ? -0.526 -13.609 17.390 1.00 94.81 189 PRO A C 1
ATOM 1481 O O . PRO A 1 189 ? -0.918 -13.380 16.244 1.00 94.81 189 PRO A O 1
ATOM 1484 N N . ALA A 1 190 ? 0.524 -14.394 17.640 1.00 95.25 190 ALA A N 1
ATOM 1485 C CA . ALA A 1 190 ? 1.375 -14.959 16.588 1.00 95.25 190 ALA A CA 1
ATOM 1486 C C . ALA A 1 190 ? 0.607 -15.680 15.454 1.00 95.25 190 ALA A C 1
ATOM 1488 O O . ALA A 1 190 ? 0.964 -15.470 14.295 1.00 95.25 190 ALA A O 1
ATOM 1489 N N . PRO A 1 191 ? -0.475 -16.449 15.714 1.00 96.31 191 PRO A N 1
ATOM 1490 C CA . PRO A 1 191 ? -1.263 -17.051 14.636 1.00 96.31 191 PRO A CA 1
ATOM 1491 C C . PRO A 1 191 ? -1.894 -16.028 13.682 1.00 96.31 191 PRO A C 1
ATOM 1493 O O . PRO A 1 191 ? -1.988 -16.284 12.485 1.00 96.31 191 PRO A O 1
ATOM 1496 N N . ILE A 1 192 ? -2.300 -14.859 14.192 1.00 94.88 192 ILE A N 1
ATOM 1497 C CA . ILE A 1 192 ? -2.865 -13.782 13.368 1.00 94.88 192 ILE A CA 1
ATOM 1498 C C . ILE A 1 192 ? -1.766 -13.158 12.511 1.00 94.88 192 ILE A C 1
ATOM 1500 O O . ILE A 1 192 ? -1.954 -13.009 11.307 1.00 94.88 192 ILE A O 1
ATOM 1504 N N . LYS A 1 193 ? -0.599 -12.863 13.099 1.00 94.75 193 LYS A N 1
ATOM 1505 C CA . LYS A 1 193 ? 0.550 -12.327 12.350 1.00 94.75 193 LYS A CA 1
ATOM 1506 C C . LYS A 1 193 ? 0.992 -13.271 11.231 1.00 94.75 193 LYS A C 1
ATOM 1508 O O . LYS A 1 193 ? 1.266 -12.830 10.119 1.00 94.75 193 LYS A O 1
ATOM 1513 N N . GLU A 1 194 ? 1.003 -14.575 11.500 1.00 94.81 194 GLU A N 1
ATOM 1514 C CA . GLU A 1 194 ? 1.323 -15.589 10.494 1.00 94.81 194 GLU A CA 1
ATOM 1515 C C . GLU A 1 194 ? 0.279 -15.635 9.371 1.00 94.81 194 GLU A C 1
ATOM 1517 O O . GLU A 1 194 ? 0.644 -15.669 8.197 1.00 94.81 194 GLU A O 1
ATOM 1522 N N . LEU A 1 195 ? -1.014 -15.561 9.700 1.00 95.62 195 LEU A N 1
ATOM 1523 C CA . LEU A 1 195 ? -2.073 -15.486 8.692 1.00 95.62 195 LEU A CA 1
ATOM 1524 C C . LEU A 1 195 ? -1.953 -14.223 7.827 1.00 95.62 195 LEU A C 1
ATOM 1526 O O . LEU A 1 195 ? -2.091 -14.304 6.603 1.00 95.62 195 LEU A O 1
ATOM 1530 N N . MET A 1 196 ? -1.660 -13.073 8.441 1.00 94.81 196 MET A N 1
ATOM 1531 C CA . MET A 1 196 ? -1.400 -11.822 7.721 1.00 94.81 196 MET A CA 1
ATOM 1532 C C . MET A 1 196 ? -0.211 -11.986 6.772 1.00 94.81 196 MET A C 1
ATOM 1534 O O . MET A 1 196 ? -0.333 -11.670 5.594 1.00 94.81 196 MET A O 1
ATOM 1538 N N . ARG A 1 197 ? 0.886 -12.596 7.235 1.00 94.06 197 ARG A N 1
ATOM 1539 C CA . ARG A 1 197 ? 2.074 -12.865 6.413 1.00 94.06 197 ARG A CA 1
ATOM 1540 C C . ARG A 1 197 ? 1.771 -13.772 5.219 1.00 94.06 197 ARG A C 1
ATOM 1542 O O . ARG A 1 197 ? 2.236 -13.505 4.112 1.00 94.06 197 ARG A O 1
ATOM 1549 N N . ILE A 1 198 ? 0.992 -14.837 5.414 1.00 95.81 198 ILE A N 1
ATOM 1550 C CA . ILE A 1 198 ? 0.570 -15.741 4.329 1.00 95.81 198 ILE A CA 1
ATOM 1551 C C . ILE A 1 198 ? -0.288 -14.987 3.308 1.00 95.81 198 ILE A C 1
ATOM 1553 O O . ILE A 1 198 ? -0.043 -15.082 2.104 1.00 95.81 198 ILE A O 1
ATOM 1557 N N . THR A 1 199 ? -1.265 -14.217 3.789 1.00 94.31 199 THR A N 1
ATOM 1558 C CA . THR A 1 199 ? -2.157 -13.412 2.942 1.00 94.31 199 THR A CA 1
ATOM 1559 C C . THR A 1 199 ? -1.362 -12.380 2.151 1.00 94.31 199 THR A C 1
ATOM 1561 O O . THR A 1 199 ? -1.526 -12.267 0.938 1.00 94.31 199 THR A O 1
ATOM 1564 N N . SER A 1 200 ? -0.426 -11.699 2.809 1.00 93.44 200 SER A N 1
ATOM 1565 C CA . SER A 1 200 ? 0.450 -10.720 2.182 1.00 93.44 200 SER A CA 1
ATOM 1566 C C . SER A 1 200 ? 1.353 -11.361 1.126 1.00 93.44 200 SER A C 1
ATOM 1568 O O . SER A 1 200 ? 1.475 -10.858 0.012 1.00 93.44 200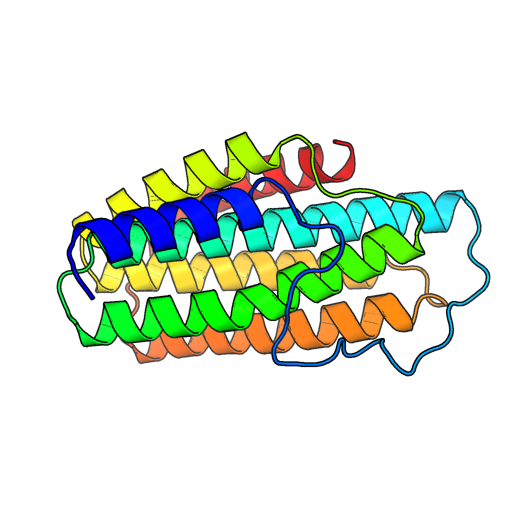 SER A O 1
ATOM 1570 N N . LYS A 1 201 ? 1.893 -12.558 1.380 1.00 94.56 201 LYS A N 1
ATOM 1571 C CA . LYS A 1 201 ? 2.651 -13.311 0.369 1.00 94.56 201 LYS A CA 1
ATOM 1572 C C . LYS A 1 201 ? 1.806 -13.662 -0.863 1.00 94.56 201 LYS A C 1
ATOM 1574 O O . LYS A 1 201 ? 2.293 -13.563 -1.988 1.00 94.56 201 LYS A O 1
ATOM 1579 N N . LEU A 1 202 ? 0.548 -14.061 -0.671 1.00 96.00 202 LEU A N 1
ATOM 1580 C CA . LEU A 1 202 ? -0.368 -14.332 -1.782 1.00 96.00 202 LEU A CA 1
ATOM 1581 C C . LEU A 1 202 ? -0.662 -13.056 -2.584 1.00 96.00 202 LEU A C 1
ATOM 1583 O O . LEU A 1 202 ? -0.610 -13.077 -3.817 1.00 96.00 202 LEU A O 1
ATOM 1587 N N . MET A 1 203 ? -0.929 -11.948 -1.890 1.00 95.75 203 MET A N 1
ATOM 1588 C CA . MET A 1 203 ? -1.162 -10.641 -2.501 1.00 95.75 203 MET A CA 1
ATOM 1589 C C . MET A 1 203 ? 0.059 -10.184 -3.305 1.00 95.75 203 MET A C 1
ATOM 1591 O O . MET A 1 203 ? -0.061 -9.910 -4.495 1.00 95.75 203 MET A O 1
ATOM 1595 N N . THR A 1 204 ? 1.250 -10.182 -2.704 1.00 94.38 204 THR A N 1
ATOM 1596 C CA . THR A 1 204 ? 2.485 -9.766 -3.384 1.00 94.38 204 THR A CA 1
ATOM 1597 C C . THR A 1 204 ? 2.785 -10.627 -4.610 1.00 94.38 204 THR A C 1
ATOM 1599 O O . THR A 1 204 ? 3.108 -10.098 -5.671 1.00 94.38 204 THR A O 1
ATOM 1602 N N . GLN A 1 205 ? 2.626 -11.951 -4.526 1.00 95.19 205 GLN A N 1
ATOM 1603 C CA . GLN A 1 205 ? 2.898 -12.829 -5.664 1.00 95.19 205 GLN A CA 1
ATOM 1604 C C . GLN A 1 205 ? 1.896 -12.638 -6.808 1.00 95.19 205 GLN A C 1
ATOM 1606 O O . GLN A 1 205 ? 2.290 -12.645 -7.972 1.00 95.19 205 GLN A O 1
ATOM 1611 N N . SER A 1 206 ? 0.610 -12.493 -6.502 1.00 96.06 206 SER A N 1
ATOM 1612 C CA . SER A 1 206 ? -0.431 -12.368 -7.527 1.00 96.06 206 SER A CA 1
ATOM 1613 C C . SER A 1 206 ? -0.458 -10.971 -8.156 1.00 96.06 206 SER A C 1
ATOM 1615 O O . SER A 1 206 ? -0.405 -10.866 -9.382 1.00 96.06 206 SER A O 1
ATOM 1617 N N . SER A 1 207 ? -0.419 -9.902 -7.355 1.00 95.88 207 SER A N 1
ATOM 1618 C CA . SER A 1 207 ? -0.385 -8.512 -7.838 1.00 95.88 207 SER A CA 1
ATOM 1619 C C . SER A 1 207 ? 0.885 -8.190 -8.633 1.00 95.88 207 SER A C 1
ATOM 1621 O O . SER A 1 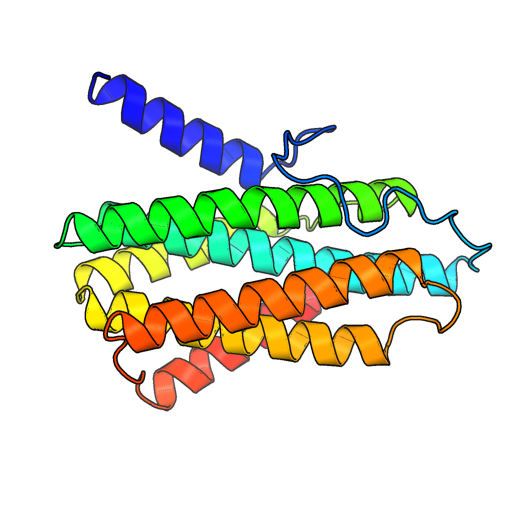207 ? 0.891 -7.300 -9.482 1.00 95.88 207 SER A O 1
ATOM 1623 N N . TYR A 1 208 ? 1.973 -8.945 -8.447 1.00 96.88 208 TYR A N 1
ATOM 1624 C CA . TYR A 1 208 ? 3.161 -8.803 -9.292 1.00 96.88 208 TYR A CA 1
ATOM 1625 C C . TYR A 1 208 ? 2.886 -9.116 -10.773 1.00 96.88 208 TYR A C 1
ATOM 1627 O O . TYR A 1 208 ? 3.526 -8.535 -11.655 1.00 96.88 208 TYR A O 1
ATOM 1635 N N . TYR A 1 209 ? 1.925 -9.994 -11.072 1.00 94.25 209 TYR A N 1
ATOM 1636 C CA . TYR A 1 209 ? 1.609 -10.412 -12.443 1.00 94.25 209 TYR A CA 1
ATOM 1637 C C . TYR A 1 209 ? 0.280 -9.864 -12.970 1.00 94.25 209 TYR A C 1
ATOM 1639 O O . TYR A 1 209 ? 0.167 -9.646 -14.179 1.00 94.25 209 TYR A O 1
ATOM 1647 N N . PHE A 1 210 ? -0.702 -9.641 -12.094 1.00 89.19 210 PHE A N 1
ATOM 1648 C CA . PHE A 1 210 ? -2.080 -9.302 -12.461 1.00 89.19 210 PHE A CA 1
ATOM 1649 C C . PHE A 1 210 ? -2.479 -7.908 -12.017 1.00 89.19 210 PHE A C 1
ATOM 1651 O O . PHE A 1 210 ? -2.144 -7.541 -10.873 1.00 89.19 210 PHE A O 1
#